Protein AF-M6ZX85-F1 (afdb_monomer_lite)

pLDDT: mean 76.35, std 16.54, range [31.55, 98.56]

InterPro domains:
  IPR000673 Signal transduction response regulator, chemotaxis, protein-glutamate methylesterase [PF01339] (80-216)
  IPR000673 Signal transduction response regulator, chemotaxis, protein-glutamate methylesterase [PS50122] (73-225)
  IPR000780 MCP methyltransferase, CheR-type [PR00996] (1-15)
  IPR000780 MCP methyltransferase, CheR-type [PR00996] (20-43)
  IPR000780 MCP methyltransferase, CheR-type [PS50123] (1-43)
  IPR022642 MCP methyltransferase, CheR-type, SAM-binding domain, C-terminal [PF01739] (1-57)
  IPR029063 S-adenosyl-L-methionine-dependent methyltransferase superfamily [G3DSA:3.40.50.150] (1-65)
  IPR029063 S-adenosyl-L-met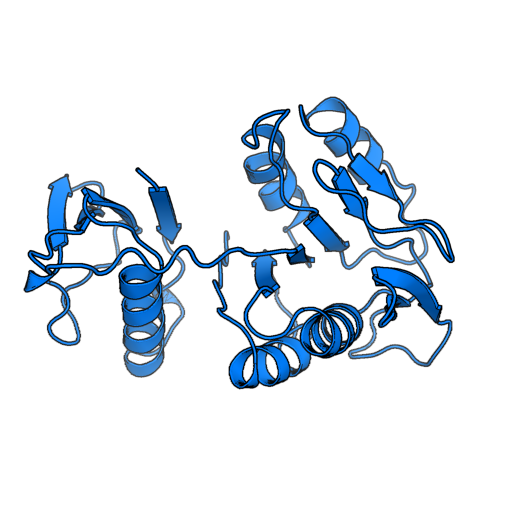hionine-dependent methyltransferase superfamily [SSF53335] (2-46)
  IPR035909 Methylesterase CheB, C-terminal [G3DSA:3.40.50.180] (71-222)
  IPR035909 Methylesterase CheB, C-terminal [SSF52738] (76-216)

Secondary structure (DSSP, 8-state):
--EEEE-S-GGGS-HHHHHHHHHHHHHHSPTT-EEEE-TT--S-STT-GGGEEEEETTTTEEEE--------------EEEEEE-TTHHHHHHHHGGGS-TT--S-EEEEE---TT--SHHHHHHHHH-SSEEEE--TT-B--TTEEEEPPTTSEEEE-TTSBEEEE-PPPBTTBSS-HHHHHHHHHHHHGGGEEEEEE--SSSTTHHHHHHHHHHS--------

Foldseek 3Di:
DAEAEEEPPLVVDDPVVSVVQLVLVLVVADQFYKYFYYQPDAPPPDPCVVQWDDPDNRRRMTTGHDPDDDPPPPLQAAAEEEEEEPPQLVVLLVPQQPDAQQQFHEYEYEYQDDLPDPCVSVVVSCVRHSFAEDEADAFAAGGTSYYYYDDFQWAWAADLNRGIHTDNDDADQVTVNFLLRHLQRCCVRRFASYEYEYEDDPGCTNVNSVVNCVVTYSYNYHHDD

Sequence (225 aa):
MNLVFCRNVLIYFKRELQNQVHHLFLESLVKGGILCLGSKEGISYGGLAEKYESLDSKQKIYKKNIRIIYYKIRMNYEAIVIGVSAGGINAMKTILPTLPTQFGIPIVIVQHIGARSDGEWFRILEKLCNIKIKEAEEKEEIKSGMVYVAPPNYHLLIEKDKTFSFSIGERVNFSRPSIDVLFETASEVYEDKLIGVILTGANSDGAQGLKKLKKTAVWRLFKIL

Organism: NCBI:txid1193029

Radius of gyration: 17.88 Å; chains: 1; bounding box: 47×39×48 Å

Structure (mmCIF, N/CA/C/O backbone):
data_AF-M6ZX85-F1
#
_entry.id   AF-M6ZX85-F1
#
loop_
_atom_site.group_PDB
_atom_site.id
_atom_site.type_symbol
_atom_site.label_atom_id
_atom_site.label_alt_id
_atom_site.label_comp_id
_atom_site.label_asym_id
_atom_site.label_entity_id
_atom_site.label_seq_id
_atom_site.pdbx_PDB_ins_code
_atom_site.Cartn_x
_atom_site.Cartn_y
_atom_site.Cartn_z
_atom_site.occupancy
_atom_site.B_iso_or_equiv
_atom_site.auth_seq_id
_atom_site.auth_comp_id
_atom_site.auth_asym_id
_atom_site.auth_atom_id
_atom_site.pdbx_PDB_model_num
ATOM 1 N N . MET A 1 1 ? -12.329 -1.894 17.322 1.00 54.41 1 MET A N 1
ATOM 2 C CA . MET A 1 1 ? -11.340 -0.848 17.665 1.00 54.41 1 MET A CA 1
ATOM 3 C C . MET A 1 1 ? -10.355 -0.756 16.507 1.00 54.41 1 MET A C 1
ATOM 5 O O . MET A 1 1 ? -9.983 -1.812 16.017 1.00 54.41 1 MET A O 1
ATOM 9 N N . ASN A 1 2 ? -9.967 0.432 16.040 1.00 62.56 2 ASN A N 1
ATOM 10 C CA . ASN A 1 2 ? -8.859 0.595 15.088 1.00 62.56 2 ASN A CA 1
ATOM 11 C C . ASN A 1 2 ? -7.929 1.732 15.537 1.00 62.56 2 ASN A C 1
ATOM 13 O O . ASN A 1 2 ? -8.299 2.530 16.401 1.00 62.56 2 ASN A O 1
ATOM 17 N N . LEU A 1 3 ? -6.715 1.746 14.994 1.00 60.41 3 LEU A N 1
ATOM 18 C CA . LEU A 1 3 ? -5.584 2.503 15.521 1.00 60.41 3 LEU A CA 1
ATOM 19 C C . LEU A 1 3 ? -4.879 3.244 14.383 1.00 60.41 3 LEU A C 1
ATOM 21 O O . LEU A 1 3 ? -4.689 2.684 13.304 1.00 60.41 3 LEU A O 1
ATOM 25 N N . VAL A 1 4 ? -4.511 4.499 14.625 1.00 70.75 4 VAL A N 1
ATOM 26 C CA . VAL A 1 4 ? -3.715 5.326 13.711 1.00 70.75 4 VAL A CA 1
ATOM 27 C C . VAL A 1 4 ? -2.499 5.840 14.473 1.00 70.75 4 VAL A C 1
ATOM 29 O O . VAL A 1 4 ? -2.645 6.523 15.485 1.00 70.75 4 VAL A O 1
ATOM 32 N N . PHE A 1 5 ? -1.304 5.533 13.970 1.00 68.06 5 PHE A N 1
ATOM 33 C CA . PHE A 1 5 ? -0.048 6.106 14.449 1.00 68.06 5 PHE A CA 1
ATOM 34 C C . PHE A 1 5 ? 0.492 7.091 13.419 1.00 68.06 5 PHE A C 1
ATOM 36 O O . PHE A 1 5 ? 0.755 6.724 12.277 1.00 68.06 5 PHE A O 1
ATOM 43 N N . CYS A 1 6 ? 0.677 8.337 13.838 1.00 71.69 6 CYS A N 1
ATOM 44 C CA . CYS A 1 6 ? 1.333 9.370 13.047 1.00 71.69 6 CYS A CA 1
ATOM 45 C C . CYS A 1 6 ? 2.210 10.191 13.989 1.00 71.69 6 CYS A C 1
ATOM 47 O O . CYS A 1 6 ? 1.762 11.200 14.525 1.00 71.69 6 CYS A O 1
ATOM 49 N N . ARG A 1 7 ? 3.425 9.707 14.271 1.00 76.00 7 ARG A N 1
ATOM 50 C CA . ARG A 1 7 ? 4.320 10.338 15.248 1.00 76.00 7 ARG A CA 1
ATOM 51 C C . ARG A 1 7 ? 5.462 11.072 14.573 1.00 76.00 7 ARG A C 1
ATOM 53 O O . ARG A 1 7 ? 6.193 10.468 13.804 1.00 76.00 7 ARG A O 1
ATOM 60 N N . ASN A 1 8 ? 5.646 12.339 14.937 1.00 73.94 8 ASN A N 1
ATOM 61 C CA . ASN A 1 8 ? 6.753 13.200 14.506 1.00 73.94 8 ASN A CA 1
ATOM 62 C C . ASN A 1 8 ? 6.812 13.423 12.985 1.00 73.94 8 ASN A C 1
ATOM 64 O O . ASN A 1 8 ? 7.875 13.667 12.433 1.00 73.94 8 ASN A O 1
ATOM 68 N N . VAL A 1 9 ? 5.664 13.377 12.317 1.00 66.50 9 VAL A N 1
ATOM 69 C CA . VAL A 1 9 ? 5.488 13.492 10.865 1.00 66.50 9 VAL A CA 1
ATOM 70 C C . VAL A 1 9 ? 4.825 14.812 10.476 1.00 66.50 9 VAL A C 1
ATOM 72 O O . VAL A 1 9 ? 5.240 15.468 9.523 1.00 66.50 9 VAL A O 1
ATOM 75 N N . LEU A 1 10 ? 3.807 15.235 11.222 1.00 71.19 10 LEU A N 1
ATOM 76 C CA . LEU A 1 10 ? 3.056 16.468 11.001 1.00 71.19 10 LEU A CA 1
ATOM 77 C C . LEU A 1 10 ? 3.926 17.709 11.192 1.00 71.19 10 LEU A C 1
ATOM 79 O O . LEU A 1 10 ? 3.677 18.724 10.547 1.00 71.19 10 LEU A O 1
ATOM 83 N N . ILE A 1 11 ? 4.981 17.622 12.007 1.00 76.06 11 ILE A N 1
ATOM 84 C CA . ILE A 1 11 ? 5.955 18.710 12.202 1.00 76.06 11 ILE A CA 1
ATOM 85 C C . ILE A 1 11 ? 6.637 19.168 10.902 1.00 76.06 11 ILE A C 1
ATOM 87 O O . ILE A 1 11 ? 7.144 20.284 10.847 1.00 76.06 11 ILE A O 1
ATOM 91 N N . TYR A 1 12 ? 6.637 18.336 9.856 1.00 64.88 12 TYR A N 1
ATOM 92 C CA . TYR A 1 12 ? 7.204 18.666 8.546 1.00 64.88 12 TYR A CA 1
ATOM 93 C C . TYR A 1 12 ? 6.209 19.359 7.604 1.00 64.88 12 TYR A C 1
ATOM 95 O O . TYR A 1 12 ? 6.568 19.723 6.485 1.00 64.88 12 TYR A O 1
ATOM 103 N N . PHE A 1 13 ? 4.952 19.522 8.018 1.00 63.91 13 PHE A N 1
ATOM 104 C CA . PHE A 1 13 ? 3.890 20.090 7.195 1.00 63.91 13 PHE A CA 1
ATOM 105 C C . PHE A 1 13 ? 3.530 21.511 7.623 1.00 63.91 13 PHE A C 1
ATOM 107 O O . PHE A 1 13 ? 3.541 21.851 8.805 1.00 63.91 13 PHE A O 1
ATOM 114 N N . LYS A 1 14 ? 3.142 22.333 6.641 1.00 76.31 14 LYS A N 1
ATOM 115 C CA . LYS A 1 14 ? 2.464 23.610 6.899 1.00 76.31 14 LYS A CA 1
ATOM 116 C C . LYS A 1 14 ? 1.079 23.351 7.510 1.00 76.31 14 LYS A C 1
ATOM 118 O O . LYS A 1 14 ? 0.504 22.277 7.314 1.00 76.31 14 LYS A O 1
ATOM 123 N N . ARG A 1 15 ? 0.537 24.333 8.238 1.00 74.69 15 ARG A N 1
ATOM 124 C CA . ARG A 1 15 ? -0.705 24.190 9.026 1.00 74.69 15 ARG A CA 1
ATOM 125 C C . ARG A 1 15 ? -1.897 23.714 8.194 1.00 74.69 15 ARG A C 1
ATOM 127 O O . ARG A 1 15 ? -2.692 22.908 8.666 1.00 74.69 15 ARG A O 1
ATOM 134 N N . GLU A 1 16 ? -2.003 24.163 6.950 1.00 69.62 16 GLU A N 1
ATOM 135 C CA . GLU A 1 16 ? -3.086 23.798 6.035 1.00 69.62 16 GLU A CA 1
ATOM 136 C C . GLU A 1 16 ? -3.088 22.290 5.756 1.00 69.62 16 GLU A C 1
ATOM 138 O O . GLU A 1 16 ? -4.133 21.640 5.796 1.00 69.62 16 GLU A O 1
ATOM 143 N N . LEU A 1 17 ? -1.902 21.717 5.537 1.00 57.53 17 LEU A N 1
ATOM 144 C CA . LEU A 1 17 ? -1.735 20.294 5.262 1.00 57.53 17 LEU A CA 1
ATOM 145 C C . LEU A 1 17 ? -1.871 19.450 6.536 1.00 57.53 17 LEU A C 1
ATOM 147 O O . LEU A 1 17 ? -2.473 18.381 6.485 1.00 57.53 17 LEU A O 1
ATOM 151 N N . GLN A 1 18 ? -1.395 19.943 7.687 1.00 72.12 18 GLN A N 1
ATOM 152 C CA . GLN A 1 18 ? -1.653 19.298 8.983 1.00 72.12 18 GLN A CA 1
ATOM 153 C C . GLN A 1 18 ? -3.160 19.131 9.218 1.00 72.12 18 GLN A C 1
ATOM 155 O O . GLN A 1 18 ? -3.608 18.034 9.547 1.00 72.12 18 GLN A O 1
ATOM 160 N N . ASN A 1 19 ? -3.955 20.178 8.972 1.00 71.88 19 ASN A N 1
ATOM 161 C CA . ASN A 1 19 ? -5.411 20.128 9.123 1.00 71.88 19 ASN A CA 1
ATOM 162 C C . ASN A 1 19 ? -6.050 19.084 8.202 1.00 71.88 19 ASN A C 1
ATOM 164 O O . ASN A 1 19 ? -6.847 18.270 8.666 1.00 71.88 19 ASN A O 1
ATOM 168 N N . GLN A 1 20 ? -5.671 19.058 6.921 1.00 62.00 20 GLN A N 1
ATOM 169 C CA . GLN A 1 20 ? -6.165 18.044 5.983 1.00 62.00 20 GLN A CA 1
ATOM 170 C C . GLN A 1 20 ? -5.848 16.626 6.471 1.00 62.00 20 GLN A C 1
ATOM 172 O O . GLN A 1 20 ? -6.726 15.768 6.478 1.00 62.00 20 GLN A O 1
ATOM 177 N N . VAL A 1 21 ? -4.625 16.390 6.950 1.00 62.88 21 VAL A N 1
ATOM 178 C CA . VAL A 1 21 ? -4.208 15.084 7.475 1.00 62.88 21 VAL A CA 1
ATOM 179 C C . VAL A 1 21 ? -4.981 14.705 8.746 1.00 62.88 21 VAL A C 1
ATOM 181 O O . VAL A 1 21 ? -5.419 13.563 8.886 1.00 62.88 21 VAL A O 1
ATOM 184 N N . HIS A 1 22 ? -5.240 15.652 9.647 1.00 76.25 22 HIS A N 1
ATOM 185 C CA . HIS A 1 22 ? -6.065 15.398 10.830 1.00 76.25 22 HIS A CA 1
ATOM 186 C C . HIS A 1 22 ? -7.527 15.070 10.493 1.00 76.25 22 HIS A C 1
ATOM 188 O O . HIS A 1 22 ? -8.122 14.217 11.160 1.00 76.25 22 HIS A O 1
ATOM 194 N N . HIS A 1 23 ? -8.104 15.702 9.464 1.00 72.88 23 HIS A N 1
ATOM 195 C CA . HIS A 1 23 ? -9.439 15.353 8.970 1.00 72.88 23 HIS A CA 1
ATOM 196 C C . HIS A 1 23 ? -9.489 13.910 8.461 1.00 72.88 23 HIS A C 1
ATOM 198 O O . HIS A 1 23 ? -10.402 13.172 8.826 1.00 72.88 23 HIS A O 1
ATOM 204 N N . LEU A 1 24 ? -8.458 13.466 7.740 1.00 67.81 24 LEU A N 1
ATOM 205 C CA . LEU A 1 24 ? -8.356 12.069 7.316 1.00 67.81 24 LEU A CA 1
ATOM 206 C C . LEU A 1 24 ? -8.261 11.122 8.500 1.00 67.81 24 LEU A C 1
ATOM 208 O O . LEU A 1 24 ? -8.969 10.124 8.528 1.00 67.81 24 LEU A O 1
ATOM 212 N N . PHE A 1 25 ? -7.427 11.419 9.503 1.00 79.00 25 PHE A N 1
ATOM 213 C CA . PHE A 1 25 ? -7.346 10.576 10.699 1.00 79.00 25 PHE A CA 1
ATOM 214 C C . PHE A 1 25 ? -8.711 10.422 11.354 1.00 79.00 25 PHE A C 1
ATOM 216 O O . PHE A 1 25 ? -9.107 9.303 11.689 1.00 79.00 25 PHE A O 1
ATOM 223 N N . LEU A 1 26 ? -9.462 11.520 11.446 1.00 75.50 26 LEU A N 1
ATOM 224 C CA . LEU A 1 26 ? -10.811 11.492 11.978 1.00 75.50 26 LEU A CA 1
ATOM 225 C C . LEU A 1 26 ? -11.731 10.590 11.153 1.00 75.50 26 LEU A C 1
ATOM 227 O O . LEU A 1 26 ? -12.402 9.746 11.740 1.00 75.50 26 LEU A O 1
ATOM 231 N N . GLU A 1 27 ? -11.785 10.743 9.833 1.00 71.81 27 GLU A N 1
ATOM 232 C CA . GLU A 1 27 ? -12.619 9.907 8.953 1.00 71.81 27 GLU A CA 1
ATOM 233 C C . GLU A 1 27 ? -12.202 8.433 9.008 1.00 71.81 27 GLU A C 1
ATOM 235 O O . GLU A 1 27 ? -13.034 7.527 9.011 1.00 71.81 27 GLU A O 1
ATOM 240 N N . SER A 1 28 ? -10.903 8.194 9.157 1.00 64.06 28 SER A N 1
ATOM 241 C CA . SER A 1 28 ? -10.288 6.87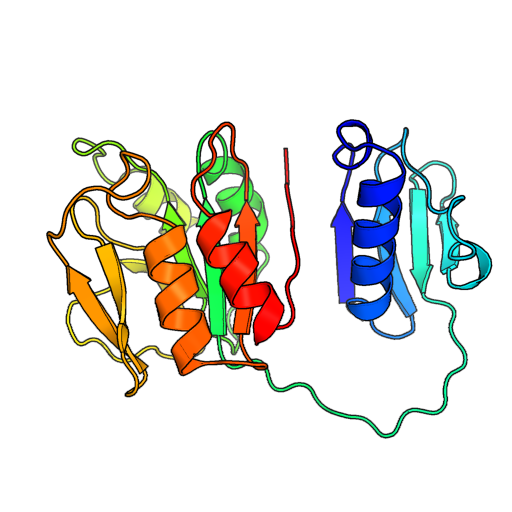4 9.148 1.00 64.06 28 SER A CA 1
ATOM 242 C C . SER A 1 28 ? -10.524 6.064 10.439 1.00 64.06 28 SER A C 1
ATOM 244 O O . SER A 1 28 ? -10.469 4.825 10.428 1.00 64.06 28 SER A O 1
ATOM 246 N N . LEU A 1 29 ? -10.768 6.736 11.569 1.00 68.69 29 LEU A N 1
ATOM 247 C CA . LEU A 1 29 ? -10.966 6.109 12.877 1.00 68.69 29 LEU A CA 1
ATOM 248 C C . LEU A 1 29 ? -12.438 5.761 13.115 1.00 68.69 29 LEU A C 1
ATOM 250 O O . LEU A 1 29 ? -13.334 6.591 12.951 1.00 68.69 29 LEU A O 1
ATOM 254 N N . VAL A 1 30 ? -12.702 4.537 13.573 1.00 68.06 30 VAL A N 1
ATOM 255 C CA . VAL A 1 30 ? -14.025 4.145 14.079 1.00 68.06 30 VAL A CA 1
ATOM 256 C C . VAL A 1 30 ? -14.288 4.823 15.427 1.00 68.06 30 VAL A C 1
ATOM 258 O O . VAL A 1 30 ? -13.367 5.323 16.075 1.00 68.06 30 VAL A O 1
ATOM 261 N N . LYS A 1 31 ? -15.545 4.851 15.887 1.00 74.81 31 LYS A N 1
ATOM 262 C CA . LYS A 1 31 ? -15.872 5.360 17.230 1.00 74.81 31 LYS A CA 1
ATOM 263 C C . LYS A 1 31 ? -15.071 4.599 18.292 1.00 74.81 31 LYS A C 1
ATOM 265 O O . LYS A 1 31 ? -15.041 3.370 18.281 1.00 74.81 31 LYS A O 1
ATOM 270 N N . GLY A 1 32 ? -14.427 5.332 19.198 1.00 74.94 32 GLY A N 1
ATOM 271 C CA . GLY A 1 32 ? -13.531 4.759 20.198 1.00 74.94 32 GLY A CA 1
ATOM 272 C C . GLY A 1 32 ? -12.170 4.309 19.659 1.00 74.94 32 GLY A C 1
ATOM 273 O O . GLY A 1 32 ? -11.362 3.837 20.447 1.00 74.94 32 GLY A O 1
ATOM 274 N N . GLY A 1 33 ? -11.899 4.457 18.357 1.00 77.38 33 GLY A N 1
ATOM 275 C CA . GLY A 1 33 ? -10.576 4.239 17.778 1.00 77.38 33 GLY A CA 1
ATOM 276 C C . GLY A 1 33 ? -9.543 5.214 18.341 1.00 77.38 33 GLY A C 1
ATOM 277 O O . GLY A 1 33 ? -9.889 6.310 18.787 1.00 77.38 33 GLY A O 1
ATOM 278 N N . ILE A 1 34 ? -8.282 4.794 18.326 1.00 76.25 34 ILE A N 1
ATOM 279 C CA . ILE A 1 34 ? -7.174 5.475 18.998 1.00 76.25 34 ILE A CA 1
ATOM 280 C C . ILE A 1 34 ? -6.293 6.170 17.949 1.00 76.25 34 ILE A C 1
ATOM 282 O O . ILE A 1 34 ? -5.914 5.566 16.946 1.00 76.25 34 ILE A O 1
ATOM 286 N N . LEU A 1 35 ? -5.945 7.427 18.194 1.00 83.38 35 LEU A N 1
ATOM 287 C CA . LEU A 1 35 ? -4.954 8.201 17.455 1.00 83.38 35 LEU A CA 1
ATOM 288 C C . LEU A 1 35 ? -3.750 8.451 18.360 1.00 83.38 35 LEU A C 1
ATOM 290 O O . LEU A 1 35 ? -3.898 9.009 19.445 1.00 83.38 35 LEU A O 1
ATOM 294 N N . CYS A 1 36 ? -2.563 8.105 17.883 1.00 78.75 36 CYS A N 1
ATOM 295 C CA . CYS A 1 36 ? -1.305 8.374 18.564 1.00 78.75 36 CYS A CA 1
ATOM 296 C C . CYS A 1 36 ? -0.477 9.348 17.727 1.00 78.75 36 CYS A C 1
ATOM 298 O O . CYS A 1 36 ? -0.105 9.026 16.593 1.00 78.75 36 CYS A O 1
ATOM 300 N N . LEU A 1 37 ? -0.173 10.514 18.295 1.00 84.19 37 LEU A N 1
ATOM 301 C CA . LEU A 1 37 ? 0.676 11.532 17.675 1.00 84.19 37 LEU A CA 1
ATOM 302 C C . LEU A 1 37 ? 2.046 11.624 18.358 1.00 84.19 37 LEU A C 1
ATOM 304 O O . LEU A 1 37 ? 2.285 11.024 19.404 1.00 84.19 37 LEU A O 1
ATOM 308 N N . GLY A 1 38 ? 2.975 12.349 17.746 1.00 74.31 38 GLY A N 1
ATOM 309 C CA . GLY A 1 38 ? 4.293 12.657 18.290 1.00 74.31 38 GLY A CA 1
ATOM 310 C C . GLY A 1 38 ? 4.238 13.761 19.342 1.00 74.31 38 GLY A C 1
ATOM 311 O O . GLY A 1 38 ? 3.330 14.587 19.367 1.00 74.31 38 GLY A O 1
ATOM 312 N N . SER A 1 39 ? 5.253 13.821 20.203 1.00 77.75 39 SER A N 1
ATOM 313 C CA . SER A 1 39 ? 5.306 14.741 21.355 1.00 77.75 39 SER A CA 1
ATOM 314 C C . SER A 1 39 ? 5.184 16.229 20.995 1.00 77.75 39 SER A C 1
ATOM 316 O O . SER A 1 39 ? 4.670 17.014 21.790 1.00 77.75 39 SER A O 1
ATOM 318 N N . LYS A 1 40 ? 5.625 16.610 19.790 1.00 79.31 40 LYS A N 1
ATOM 319 C CA . LYS A 1 40 ? 5.557 17.980 19.246 1.00 79.31 40 LYS A CA 1
ATOM 320 C C . LYS A 1 40 ? 4.306 18.245 18.399 1.00 79.31 40 LYS A C 1
ATOM 322 O O . LYS A 1 40 ? 4.213 19.280 17.749 1.00 79.31 40 LYS A O 1
ATOM 327 N N . GLU A 1 41 ? 3.364 17.312 18.381 1.00 81.12 41 GLU A N 1
ATOM 328 C CA . GLU A 1 41 ? 2.169 17.345 17.544 1.00 81.12 41 GLU A CA 1
ATOM 329 C C . GLU A 1 41 ? 0.917 17.400 18.419 1.00 81.12 41 GLU A C 1
ATOM 331 O O . GLU A 1 41 ? 0.938 17.087 19.615 1.00 81.12 41 GLU A O 1
ATOM 336 N N . GLY A 1 42 ? -0.194 17.837 17.837 1.00 79.88 42 GLY A N 1
ATOM 337 C CA . GLY A 1 42 ? -1.443 17.957 18.569 1.00 79.88 42 GLY A CA 1
ATOM 338 C C . GLY A 1 42 ? -2.632 18.180 17.654 1.00 79.88 42 GLY A C 1
ATOM 339 O O . GLY A 1 42 ? -2.494 18.643 16.530 1.00 79.88 42 GLY A O 1
ATOM 340 N N . ILE A 1 43 ? -3.809 17.865 18.180 1.00 77.44 43 ILE A N 1
ATOM 341 C CA . ILE A 1 43 ? -5.112 18.001 17.513 1.00 77.44 43 ILE A CA 1
ATOM 342 C C . ILE A 1 43 ? -5.761 19.379 17.734 1.00 77.44 43 ILE A C 1
ATOM 344 O O . ILE A 1 43 ? -6.961 19.547 17.539 1.00 77.44 43 ILE A O 1
ATOM 348 N N . SER A 1 44 ? -4.978 20.368 18.170 1.00 65.94 44 SER A N 1
ATOM 349 C CA . SER A 1 44 ? -5.462 21.680 18.618 1.00 65.94 44 SER A CA 1
ATOM 350 C C . SER A 1 44 ? -5.990 22.578 17.493 1.00 65.94 44 SER A C 1
ATOM 352 O O . SER A 1 44 ? -6.452 23.683 17.761 1.00 65.94 44 SER A O 1
ATOM 354 N N . TYR A 1 45 ? -5.907 22.141 16.237 1.00 61.16 45 TYR A N 1
ATOM 355 C CA . TYR A 1 45 ? -6.206 22.960 15.066 1.00 61.16 45 TYR A CA 1
ATOM 356 C C . TYR A 1 45 ? -7.495 22.490 14.367 1.00 61.16 45 TYR A C 1
ATOM 358 O O . TYR A 1 45 ? -7.812 21.301 14.343 1.00 61.16 45 TYR A O 1
ATOM 366 N N . GLY A 1 46 ? -8.268 23.437 13.820 1.00 55.56 46 GLY A N 1
ATOM 367 C CA . GLY A 1 46 ? -9.423 23.144 12.957 1.00 55.56 46 GLY A CA 1
ATOM 368 C C . GLY A 1 46 ? -10.683 22.597 13.647 1.00 55.56 46 GLY A C 1
ATOM 369 O O . GLY A 1 46 ? -11.476 21.922 12.997 1.00 55.56 46 GLY A O 1
ATOM 370 N N . GLY A 1 47 ? -10.878 22.831 14.953 1.00 65.31 47 GLY A N 1
ATOM 371 C CA . GLY A 1 47 ? -12.081 22.370 15.675 1.00 65.31 47 GLY A CA 1
ATOM 372 C C . GLY A 1 47 ? -12.168 20.845 15.842 1.00 65.31 47 GLY A C 1
ATOM 373 O O . GLY A 1 47 ? -13.228 20.291 16.127 1.00 65.31 47 GLY A O 1
ATOM 374 N N . LEU A 1 48 ? -11.055 20.137 15.631 1.00 71.44 48 LEU A N 1
ATOM 375 C CA . LEU A 1 48 ? -10.985 18.681 15.747 1.00 71.44 48 LEU A CA 1
ATOM 376 C C . LEU A 1 48 ? -10.769 18.211 17.186 1.00 71.44 48 LEU A C 1
ATOM 378 O O . LEU A 1 48 ? -11.103 17.068 17.486 1.00 71.44 48 LEU A O 1
ATOM 382 N N . ALA A 1 49 ? -10.264 19.076 18.070 1.00 75.19 49 ALA A N 1
ATOM 383 C CA . ALA A 1 49 ? -10.000 18.751 19.470 1.00 75.19 49 ALA A CA 1
ATOM 384 C C . ALA A 1 49 ? -11.241 18.194 20.185 1.00 75.19 49 ALA A C 1
ATOM 386 O O . ALA A 1 49 ? -11.147 17.196 20.886 1.00 75.19 49 ALA A O 1
ATOM 387 N N . GLU A 1 50 ? -12.416 18.766 19.919 1.00 80.31 50 GLU A N 1
ATOM 388 C CA . GLU A 1 50 ? -13.699 18.348 20.506 1.00 80.31 50 GLU A CA 1
ATOM 389 C C . GLU A 1 50 ? -14.151 16.952 20.054 1.00 80.31 50 GLU A C 1
ATOM 391 O O . GLU A 1 50 ? -14.978 16.309 20.695 1.00 80.31 50 GLU A O 1
ATOM 396 N N . LYS A 1 51 ? -13.601 16.455 18.941 1.00 83.81 51 LYS A N 1
ATOM 397 C CA . LYS A 1 51 ? -13.947 15.151 18.359 1.00 83.81 51 LYS A CA 1
ATOM 398 C C . LYS A 1 51 ? -13.110 14.011 18.937 1.00 83.81 51 LYS A C 1
ATOM 400 O O . LYS A 1 51 ? -13.338 12.845 18.592 1.00 83.81 51 LYS A O 1
ATOM 405 N N . TYR A 1 52 ? -12.154 14.333 19.803 1.00 85.06 52 TYR A N 1
ATOM 406 C CA . TYR A 1 52 ? -11.269 13.390 20.461 1.00 85.06 52 TYR A CA 1
ATOM 407 C C . TYR A 1 52 ? -11.270 13.599 21.978 1.00 85.06 52 TYR A C 1
ATOM 409 O O . TYR A 1 52 ? -11.264 14.709 22.489 1.00 85.06 52 TYR A O 1
ATOM 417 N N . GLU A 1 53 ? -11.209 12.497 22.704 1.00 87.25 53 GLU A N 1
ATOM 418 C CA . GLU A 1 53 ? -10.923 12.435 24.130 1.00 87.25 53 GLU A CA 1
ATOM 419 C C . GLU A 1 53 ? -9.424 12.159 24.308 1.00 87.25 53 GLU A C 1
ATOM 421 O O . GLU A 1 53 ? -8.890 11.243 23.685 1.00 87.25 53 GLU A O 1
ATOM 426 N N . SER A 1 54 ? -8.712 12.938 25.124 1.00 86.75 54 SER A N 1
ATOM 427 C CA . SER A 1 54 ? -7.309 12.634 25.435 1.00 86.75 54 SER A CA 1
ATOM 428 C C . SER A 1 54 ? -7.253 11.507 26.462 1.00 86.75 54 SER A C 1
ATOM 430 O O . SER A 1 54 ? -7.749 11.666 27.571 1.00 86.75 54 SER A O 1
ATOM 432 N N . LEU A 1 55 ? -6.644 10.380 26.088 1.00 81.69 55 LEU A N 1
ATOM 433 C CA . LEU A 1 55 ? -6.403 9.266 27.011 1.00 81.69 55 LEU A CA 1
ATOM 434 C C . LEU A 1 55 ? -5.083 9.432 27.763 1.00 81.69 55 LEU A C 1
ATOM 436 O O . LEU A 1 55 ? -5.000 9.111 28.941 1.00 81.69 55 LEU A O 1
ATOM 440 N N . ASP A 1 56 ? -4.057 9.941 27.077 1.00 79.25 56 ASP A N 1
ATOM 441 C CA . ASP A 1 56 ? -2.775 10.304 27.677 1.00 79.25 56 ASP A CA 1
ATOM 442 C C . ASP A 1 56 ? -2.228 11.538 26.954 1.00 79.25 56 ASP A C 1
ATOM 444 O O . ASP A 1 56 ? -1.799 11.483 25.797 1.00 79.25 56 ASP A O 1
ATOM 448 N N . SER A 1 57 ? -2.269 12.680 27.631 1.00 79.00 57 SER A N 1
ATOM 449 C CA . SER A 1 57 ? -1.845 13.963 27.073 1.00 79.00 57 SER A CA 1
ATOM 450 C C . SER A 1 57 ? -0.324 14.080 26.925 1.00 79.00 57 SER A C 1
ATOM 452 O O . SER A 1 57 ? 0.144 14.784 26.024 1.00 79.00 57 SER A O 1
ATOM 454 N N . LYS A 1 58 ? 0.452 13.364 27.753 1.00 75.75 58 LYS A N 1
ATOM 455 C CA . LYS A 1 58 ? 1.923 13.335 27.709 1.00 75.75 58 LYS A CA 1
ATOM 456 C C . LYS A 1 58 ? 2.411 12.496 26.532 1.00 75.75 58 LYS A C 1
ATOM 458 O O . LYS A 1 58 ? 3.325 12.912 25.825 1.00 75.75 58 LYS A O 1
ATOM 463 N N . GLN A 1 59 ? 1.770 11.355 26.295 1.00 73.81 59 GLN A N 1
ATOM 464 C CA . GLN A 1 59 ? 2.066 10.453 25.176 1.00 73.81 59 GLN A CA 1
ATOM 465 C C . GLN A 1 59 ? 1.294 10.792 23.894 1.00 73.81 59 GLN A C 1
ATOM 467 O O . GLN A 1 59 ? 1.464 10.108 22.886 1.00 73.81 59 GLN A O 1
ATOM 472 N N . LYS A 1 60 ? 0.469 11.850 23.917 1.00 84.88 60 LYS A N 1
ATOM 473 C CA . LYS A 1 60 ? -0.333 12.329 22.777 1.00 84.88 60 LYS A CA 1
ATOM 474 C C . LYS A 1 60 ? -1.232 11.230 22.200 1.00 84.88 60 LYS A C 1
ATOM 476 O O . LYS A 1 60 ? -1.304 11.030 20.985 1.00 84.88 60 LYS A O 1
ATOM 481 N N . ILE A 1 61 ? -1.918 10.528 23.100 1.00 80.62 61 ILE A N 1
ATOM 482 C CA . ILE A 1 61 ? -2.878 9.470 22.794 1.00 80.62 61 ILE A CA 1
ATOM 483 C C . ILE A 1 61 ? -4.289 10.029 22.930 1.00 80.62 61 ILE A C 1
ATOM 485 O O . ILE A 1 61 ? -4.680 10.573 23.970 1.00 80.62 61 ILE A O 1
ATOM 489 N N . TYR A 1 62 ? -5.063 9.852 21.869 1.00 87.38 62 TYR A N 1
ATOM 490 C CA . TYR A 1 62 ? -6.410 10.370 21.724 1.00 87.38 62 TYR A CA 1
ATOM 491 C C . TYR A 1 62 ? -7.365 9.255 21.314 1.00 87.38 62 TYR A C 1
ATOM 493 O O . TYR A 1 62 ? -6.997 8.343 20.582 1.00 87.38 62 TYR A O 1
ATOM 501 N N . LYS A 1 63 ? -8.618 9.344 21.737 1.00 86.56 63 LYS A N 1
ATOM 502 C CA . LYS A 1 63 ? -9.692 8.414 21.405 1.00 86.56 63 LYS A CA 1
ATOM 503 C C . LYS A 1 63 ? -10.809 9.169 20.713 1.00 86.56 63 LYS A C 1
ATOM 505 O O . LYS A 1 63 ? -11.272 10.181 21.219 1.00 86.56 63 LYS A O 1
ATOM 510 N N . LYS A 1 64 ? -11.276 8.698 19.559 1.00 85.81 64 LYS A N 1
ATOM 511 C CA . LYS A 1 64 ? -12.358 9.375 18.829 1.00 85.81 64 LYS A CA 1
ATOM 512 C C . LYS A 1 64 ? -13.662 9.332 19.635 1.00 85.81 64 LYS A C 1
ATOM 514 O O . LYS A 1 64 ? -14.218 8.249 19.851 1.00 85.81 64 LYS A O 1
ATOM 519 N N . ASN A 1 65 ? -14.174 10.504 20.008 1.00 76.81 65 ASN A N 1
ATOM 520 C CA . ASN A 1 65 ? -15.341 10.695 20.870 1.00 76.81 65 ASN A CA 1
ATOM 521 C C . ASN A 1 65 ? -16.480 11.409 20.126 1.00 76.81 65 ASN A C 1
ATOM 523 O O . ASN A 1 65 ? -16.885 12.515 20.463 1.00 76.81 65 ASN A O 1
ATOM 527 N N . ILE A 1 66 ? -16.994 10.782 19.068 1.00 63.97 66 ILE A N 1
ATOM 528 C CA . ILE A 1 66 ? -18.165 11.292 18.349 1.00 63.97 66 ILE A CA 1
ATOM 529 C C . ILE A 1 66 ? -19.406 10.460 18.714 1.00 63.97 66 ILE A C 1
ATOM 531 O O . ILE A 1 66 ? -19.426 9.234 18.549 1.00 63.97 66 ILE A O 1
ATOM 535 N N . ARG A 1 67 ? -20.473 11.136 19.163 1.00 48.59 67 ARG A N 1
ATOM 536 C CA . ARG A 1 67 ? -21.852 10.618 19.187 1.00 48.59 67 ARG A CA 1
ATOM 537 C C . ARG A 1 67 ? -22.481 10.886 17.810 1.00 48.59 67 ARG A C 1
ATOM 539 O O . ARG A 1 67 ? -23.000 11.964 17.570 1.00 48.59 67 ARG A O 1
ATOM 546 N N . ILE A 1 68 ? -22.411 9.917 16.898 1.00 44.22 68 ILE A N 1
ATOM 547 C CA . ILE A 1 68 ? -23.192 9.910 15.648 1.00 44.22 68 ILE A CA 1
ATOM 548 C C . ILE A 1 68 ? -23.948 8.582 15.575 1.00 44.22 68 ILE A C 1
ATOM 550 O O . ILE A 1 68 ? -23.369 7.520 15.817 1.00 44.22 68 ILE A O 1
ATOM 554 N N . ILE A 1 69 ? -25.243 8.665 15.267 1.00 41.06 69 ILE A N 1
ATOM 555 C CA . ILE A 1 69 ? -26.091 7.539 14.866 1.00 41.06 69 ILE A CA 1
ATOM 556 C C . ILE A 1 69 ? -25.625 7.138 13.459 1.00 41.06 69 ILE A C 1
ATOM 558 O O . ILE A 1 69 ? -25.754 7.931 12.534 1.00 41.06 69 ILE A O 1
ATOM 562 N N . TYR A 1 70 ? -25.034 5.953 13.290 1.00 47.69 70 TYR A N 1
ATOM 563 C CA . TYR A 1 70 ? -24.638 5.456 11.968 1.00 47.69 70 TYR A CA 1
ATOM 564 C C . TYR A 1 70 ? -25.642 4.416 11.473 1.00 47.69 70 TYR A C 1
ATOM 566 O O . TYR A 1 70 ? -25.815 3.377 12.110 1.00 47.69 70 TYR A O 1
ATOM 574 N N . TYR A 1 71 ? -26.180 4.627 10.269 1.00 38.09 71 TYR A N 1
ATOM 575 C CA . TYR A 1 71 ? -26.308 3.505 9.343 1.00 38.09 71 TYR A CA 1
ATOM 576 C C . TYR A 1 71 ? -24.891 2.979 9.099 1.00 38.09 71 TYR A C 1
ATOM 578 O O . TYR A 1 71 ? -23.995 3.714 8.683 1.00 38.09 71 TYR A O 1
ATOM 586 N N . LYS A 1 72 ? -24.660 1.716 9.449 1.00 38.06 72 LYS A N 1
ATOM 587 C CA . LYS A 1 72 ? -23.382 1.025 9.286 1.00 38.06 72 LYS A CA 1
ATOM 588 C C . LYS A 1 72 ? -23.118 0.818 7.793 1.00 38.06 72 LYS A C 1
ATOM 590 O O . LYS A 1 72 ? -23.391 -0.257 7.272 1.00 38.06 72 LYS A O 1
ATOM 595 N N . ILE A 1 73 ? -22.577 1.821 7.106 1.00 41.75 73 ILE A N 1
ATOM 596 C CA . ILE A 1 73 ? -21.977 1.602 5.789 1.00 41.75 73 ILE A CA 1
ATOM 597 C C . ILE A 1 73 ? -20.683 0.830 6.049 1.00 41.75 73 ILE A C 1
ATOM 599 O O . ILE A 1 73 ? -19.684 1.375 6.521 1.00 41.75 73 ILE A O 1
ATOM 603 N N . ARG A 1 74 ? -20.723 -0.488 5.845 1.00 44.59 74 ARG A N 1
ATOM 604 C CA . ARG A 1 74 ? -19.508 -1.297 5.764 1.00 44.59 74 ARG A CA 1
ATOM 605 C C . ARG A 1 74 ? -18.800 -0.902 4.471 1.00 44.59 74 ARG A C 1
ATOM 607 O O . ARG A 1 74 ? -19.177 -1.387 3.414 1.00 44.59 74 ARG A O 1
ATOM 614 N N . MET A 1 75 ? -17.791 -0.039 4.559 1.00 52.62 75 MET A N 1
ATOM 615 C CA . MET A 1 75 ? -16.844 0.131 3.455 1.00 52.62 75 MET A CA 1
ATOM 616 C C . MET A 1 75 ? -16.079 -1.188 3.314 1.00 52.62 75 MET A C 1
ATOM 618 O O . MET A 1 75 ? -15.323 -1.567 4.212 1.00 52.62 75 MET A O 1
ATOM 622 N N . ASN A 1 76 ? -16.365 -1.931 2.247 1.00 73.00 76 ASN A N 1
ATOM 623 C CA . ASN A 1 76 ? -15.729 -3.207 1.949 1.00 73.00 76 ASN A CA 1
ATOM 624 C C . ASN A 1 76 ? -14.525 -2.943 1.046 1.00 73.00 76 ASN A C 1
ATOM 626 O O . ASN A 1 76 ? -14.658 -2.957 -0.173 1.00 73.00 76 ASN A O 1
ATOM 630 N N . TYR A 1 77 ? -13.380 -2.630 1.650 1.00 81.25 77 TYR A N 1
ATOM 631 C CA . TYR A 1 77 ? -12.139 -2.472 0.898 1.00 81.25 77 TYR A CA 1
ATOM 632 C C . TYR A 1 77 ? -11.715 -3.811 0.300 1.00 81.25 77 TYR A C 1
ATOM 634 O O . TYR A 1 77 ? -11.763 -4.840 0.975 1.00 81.25 77 TYR A O 1
ATOM 642 N N . GLU A 1 78 ? -11.294 -3.782 -0.958 1.00 89.44 78 GLU A N 1
ATOM 643 C CA . GLU A 1 78 ? -10.971 -4.977 -1.737 1.00 89.44 78 GLU A CA 1
ATOM 644 C C . GLU A 1 78 ? -9.468 -5.126 -1.997 1.00 89.44 78 GLU A C 1
ATOM 646 O O . GLU A 1 78 ? -9.030 -6.233 -2.294 1.00 89.44 78 GLU A O 1
ATOM 651 N N . ALA A 1 79 ? -8.673 -4.061 -1.835 1.00 91.56 79 ALA A N 1
ATOM 652 C CA . ALA A 1 79 ? -7.216 -4.118 -1.936 1.00 91.56 79 ALA A CA 1
ATOM 653 C C . ALA A 1 79 ? -6.521 -2.981 -1.173 1.00 91.56 79 ALA A C 1
ATOM 655 O O . ALA A 1 79 ? -7.099 -1.918 -0.919 1.00 91.56 79 ALA A O 1
ATOM 656 N N . ILE A 1 80 ? -5.250 -3.203 -0.837 1.00 88.50 80 ILE A N 1
ATOM 657 C CA . ILE A 1 80 ? -4.331 -2.186 -0.323 1.00 88.50 80 ILE A CA 1
ATOM 658 C C . ILE A 1 80 ? -3.115 -2.123 -1.246 1.00 88.50 80 ILE A C 1
ATOM 660 O O . ILE A 1 80 ? -2.467 -3.141 -1.465 1.00 88.50 80 ILE A O 1
ATOM 664 N N . VAL A 1 81 ? -2.765 -0.937 -1.741 1.00 90.75 81 VAL A N 1
ATOM 665 C CA . VAL A 1 81 ? -1.498 -0.699 -2.448 1.00 90.75 81 VAL A CA 1
ATOM 666 C C . VAL A 1 81 ? -0.547 0.106 -1.576 1.00 90.75 81 VAL A C 1
ATOM 668 O O . VAL A 1 81 ? -0.940 1.103 -0.966 1.00 90.75 81 VAL A O 1
ATOM 671 N N . ILE A 1 82 ? 0.709 -0.329 -1.501 1.00 87.56 82 ILE A N 1
ATOM 672 C CA . ILE A 1 82 ? 1.748 0.298 -0.688 1.00 87.56 82 ILE A CA 1
ATOM 673 C C . ILE A 1 82 ? 2.928 0.705 -1.571 1.00 87.56 82 ILE A C 1
ATOM 675 O O . ILE A 1 82 ? 3.548 -0.130 -2.221 1.00 87.56 82 ILE A O 1
ATOM 679 N N . GLY A 1 83 ? 3.260 1.991 -1.571 1.00 87.06 83 GLY A N 1
ATOM 680 C CA . GLY A 1 83 ? 4.464 2.525 -2.199 1.00 87.06 83 GLY A CA 1
ATOM 681 C C . GLY A 1 83 ? 5.553 2.766 -1.165 1.00 87.06 83 GLY A C 1
ATOM 682 O O . GLY A 1 83 ? 5.290 3.397 -0.141 1.00 87.06 83 GLY A O 1
ATOM 683 N N . VAL A 1 84 ? 6.762 2.268 -1.413 1.00 84.00 84 VAL A N 1
ATOM 684 C CA . VAL A 1 84 ? 7.860 2.282 -0.444 1.00 84.00 84 VAL A CA 1
ATOM 685 C C . VAL A 1 84 ? 9.170 2.718 -1.098 1.00 84.00 84 VAL A C 1
ATOM 687 O O . VAL A 1 84 ? 9.527 2.252 -2.179 1.00 84.00 84 VAL A O 1
ATOM 690 N N . SER A 1 85 ? 9.912 3.618 -0.448 1.00 74.06 85 SER A N 1
ATOM 691 C CA . SER A 1 85 ? 11.172 4.159 -0.980 1.00 74.06 85 SER A CA 1
ATOM 692 C C . SER A 1 85 ? 12.310 4.091 0.055 1.00 74.06 85 SER A C 1
ATOM 694 O O . SER A 1 85 ? 12.420 3.105 0.790 1.00 74.06 85 SER A O 1
ATOM 696 N N . ALA A 1 86 ? 13.206 5.084 0.108 1.00 65.44 86 ALA A N 1
ATOM 697 C CA . ALA A 1 86 ? 14.350 5.103 1.028 1.00 65.44 86 ALA A CA 1
ATOM 698 C C . ALA A 1 86 ? 13.916 4.934 2.501 1.00 65.44 86 ALA A C 1
ATOM 700 O O . ALA A 1 86 ? 13.039 5.650 2.982 1.00 65.44 86 ALA A O 1
ATOM 701 N N . GLY A 1 87 ? 14.518 3.974 3.214 1.00 64.75 87 GLY A N 1
ATOM 702 C CA . GLY A 1 87 ? 14.216 3.658 4.621 1.00 64.75 87 GLY A CA 1
ATOM 703 C C . GLY A 1 87 ? 12.963 2.802 4.857 1.00 64.75 87 GLY A C 1
ATOM 704 O O . GLY A 1 87 ? 12.764 2.298 5.962 1.00 64.75 87 GLY A O 1
ATOM 705 N N . GLY A 1 88 ? 12.141 2.569 3.834 1.00 69.06 88 GLY A N 1
ATOM 706 C CA . GLY A 1 88 ? 10.819 1.976 4.020 1.00 69.06 88 GLY A CA 1
ATOM 707 C C . GLY A 1 88 ? 10.821 0.462 4.235 1.00 69.06 88 GLY A C 1
ATOM 708 O O . GLY A 1 88 ? 9.857 -0.079 4.770 1.00 69.06 88 GLY A O 1
ATOM 709 N N . ILE A 1 89 ? 11.945 -0.215 3.971 1.00 76.69 89 ILE A N 1
ATOM 710 C CA . ILE A 1 89 ? 12.164 -1.607 4.397 1.00 76.69 89 ILE A CA 1
ATOM 711 C C . ILE A 1 89 ? 12.022 -1.740 5.921 1.00 76.69 89 ILE A C 1
ATOM 713 O O . ILE A 1 89 ? 11.417 -2.701 6.392 1.00 76.69 89 ILE A O 1
ATOM 717 N N . ASN A 1 90 ? 12.520 -0.777 6.706 1.00 73.75 90 ASN A N 1
ATOM 718 C CA . ASN A 1 90 ? 12.362 -0.814 8.164 1.00 73.75 90 ASN A CA 1
ATOM 719 C C . ASN A 1 90 ? 10.894 -0.630 8.567 1.00 73.75 90 ASN A C 1
ATOM 721 O O . ASN A 1 90 ? 10.407 -1.367 9.420 1.00 73.75 90 ASN A O 1
ATOM 725 N N . ALA A 1 91 ? 10.168 0.272 7.898 1.00 73.69 91 ALA A N 1
ATOM 726 C CA . ALA A 1 91 ? 8.733 0.444 8.115 1.00 73.69 91 ALA A CA 1
ATOM 727 C C . ALA A 1 91 ? 7.952 -0.843 7.792 1.00 73.69 91 ALA A C 1
ATOM 729 O O . ALA A 1 91 ? 7.112 -1.265 8.583 1.00 73.69 91 ALA A O 1
ATOM 730 N N . MET A 1 92 ? 8.274 -1.524 6.687 1.00 78.94 92 MET A N 1
ATOM 731 C CA . MET A 1 92 ? 7.673 -2.818 6.344 1.00 78.94 92 MET A CA 1
ATOM 732 C C . MET A 1 92 ? 7.976 -3.893 7.393 1.00 78.94 92 MET A C 1
ATOM 734 O O . MET A 1 92 ? 7.059 -4.598 7.808 1.00 78.94 92 MET A O 1
ATOM 738 N N . LYS A 1 93 ? 9.221 -3.974 7.886 1.00 78.12 93 LYS A N 1
ATOM 739 C CA . LYS A 1 93 ? 9.618 -4.891 8.974 1.00 78.12 93 LYS A CA 1
ATOM 740 C C . LYS A 1 93 ? 8.888 -4.613 10.289 1.00 78.12 93 LYS A C 1
ATOM 742 O O . LYS A 1 93 ? 8.770 -5.511 11.110 1.00 78.12 93 LYS A O 1
ATOM 747 N N . THR A 1 94 ? 8.414 -3.389 10.510 1.00 73.25 94 THR A N 1
ATOM 748 C CA . THR A 1 94 ? 7.599 -3.047 11.683 1.00 73.25 94 THR A CA 1
ATOM 749 C C . THR A 1 94 ? 6.115 -3.324 11.455 1.00 73.25 94 THR A C 1
ATOM 751 O O . THR A 1 94 ? 5.446 -3.794 12.367 1.00 73.25 94 THR A O 1
ATOM 754 N N . ILE A 1 95 ? 5.584 -3.038 10.263 1.00 75.94 95 ILE A N 1
ATOM 755 C CA . ILE A 1 95 ? 4.143 -3.118 9.988 1.00 75.94 95 ILE A CA 1
ATOM 756 C C . ILE A 1 95 ? 3.709 -4.539 9.634 1.00 75.94 95 ILE A C 1
ATOM 758 O O . ILE A 1 95 ? 2.787 -5.064 10.256 1.00 75.94 95 ILE A O 1
ATOM 762 N N . LEU A 1 96 ? 4.335 -5.163 8.632 1.00 79.62 96 LEU A N 1
ATOM 763 C CA . LEU A 1 96 ? 3.834 -6.413 8.053 1.00 79.62 96 LEU A CA 1
ATOM 764 C C . LEU A 1 96 ? 3.784 -7.575 9.065 1.00 79.62 96 LEU A C 1
ATOM 766 O O . LEU A 1 96 ? 2.779 -8.285 9.066 1.00 79.62 96 LEU A O 1
ATOM 770 N N . PRO A 1 97 ? 4.749 -7.732 9.998 1.00 81.56 97 PRO A N 1
ATOM 771 C CA . PRO A 1 97 ? 4.666 -8.764 11.039 1.00 81.56 97 PRO A CA 1
ATOM 772 C C . PRO A 1 97 ? 3.511 -8.589 12.030 1.00 81.56 97 PRO A C 1
ATOM 774 O O . PRO A 1 97 ? 3.115 -9.544 12.689 1.00 81.56 97 PRO A O 1
ATOM 777 N N . THR A 1 98 ? 2.954 -7.379 12.152 1.00 77.62 98 THR A N 1
ATOM 778 C CA . THR A 1 98 ? 1.807 -7.119 13.042 1.00 77.62 98 THR A CA 1
ATOM 779 C C . THR A 1 98 ? 0.469 -7.497 12.410 1.00 77.62 98 THR A C 1
ATOM 781 O O . THR A 1 98 ? -0.560 -7.479 13.092 1.00 77.62 98 THR A O 1
ATOM 784 N N . LEU A 1 99 ? 0.458 -7.834 11.116 1.00 74.19 99 LEU A N 1
ATOM 785 C CA . LEU A 1 99 ? -0.752 -8.263 10.430 1.00 74.19 99 LEU A CA 1
ATOM 786 C C . LEU A 1 99 ? -1.141 -9.682 10.872 1.00 74.19 99 LEU A C 1
ATOM 788 O O . LEU A 1 99 ? -0.293 -10.577 10.907 1.00 74.19 99 LEU A O 1
ATOM 792 N N . PRO A 1 100 ? -2.427 -9.922 11.185 1.00 76.44 100 PRO A N 1
ATOM 793 C CA . PRO A 1 100 ? -2.897 -11.257 11.521 1.00 76.44 100 PRO A CA 1
ATOM 794 C C . PRO A 1 100 ? -2.807 -12.181 10.301 1.00 76.44 100 PRO A C 1
ATOM 796 O O . PRO A 1 100 ? -3.025 -11.752 9.170 1.00 76.44 100 PRO A O 1
ATOM 799 N N . THR A 1 101 ? -2.583 -13.476 10.523 1.00 76.12 101 THR A N 1
ATOM 800 C CA . THR A 1 101 ? -2.531 -14.481 9.444 1.00 76.12 101 THR A CA 1
ATOM 801 C C . THR A 1 101 ? -3.813 -14.512 8.600 1.00 76.12 101 THR A C 1
ATOM 803 O O . THR A 1 101 ? -3.759 -14.801 7.410 1.00 76.12 101 THR A O 1
ATOM 806 N N . GLN A 1 102 ? -4.968 -14.176 9.186 1.00 78.38 102 GLN A N 1
ATOM 807 C CA . GLN A 1 102 ? -6.267 -14.099 8.502 1.00 78.38 102 GLN A CA 1
ATOM 808 C C . GLN A 1 102 ? -6.610 -12.682 8.004 1.00 78.38 102 GLN A C 1
ATOM 810 O O . GLN A 1 102 ? -7.784 -12.312 7.936 1.00 78.38 102 GLN A O 1
ATOM 815 N N . PHE A 1 103 ? -5.614 -11.850 7.692 1.00 77.50 103 PHE A N 1
ATOM 816 C CA . PHE A 1 103 ? -5.854 -10.522 7.131 1.00 77.50 103 PHE A CA 1
ATOM 817 C C . PHE A 1 103 ? -6.487 -10.626 5.730 1.00 77.50 103 PHE A C 1
ATOM 819 O O . PHE A 1 103 ? -5.806 -10.819 4.734 1.00 77.50 103 PHE A O 1
ATOM 826 N N . GLY A 1 104 ? -7.813 -10.515 5.649 1.00 82.31 104 GLY A N 1
ATOM 827 C CA . GLY A 1 104 ? -8.599 -10.847 4.453 1.00 82.31 104 GLY A CA 1
ATOM 828 C C . GLY A 1 104 ? -8.578 -9.836 3.299 1.00 82.31 104 GLY A C 1
ATOM 829 O O . GLY A 1 104 ? -9.467 -9.892 2.451 1.00 82.31 104 GLY A O 1
ATOM 830 N N . ILE A 1 105 ? -7.617 -8.914 3.242 1.00 88.44 105 ILE A N 1
ATOM 831 C CA . ILE A 1 105 ? -7.488 -7.947 2.140 1.00 88.44 105 ILE A CA 1
ATOM 832 C C . ILE A 1 105 ? -6.104 -8.133 1.508 1.00 88.44 105 ILE A C 1
ATOM 834 O O . ILE A 1 105 ? -5.121 -8.148 2.250 1.00 88.44 105 ILE A O 1
ATOM 838 N N . PRO A 1 106 ? -5.996 -8.297 0.176 1.00 94.88 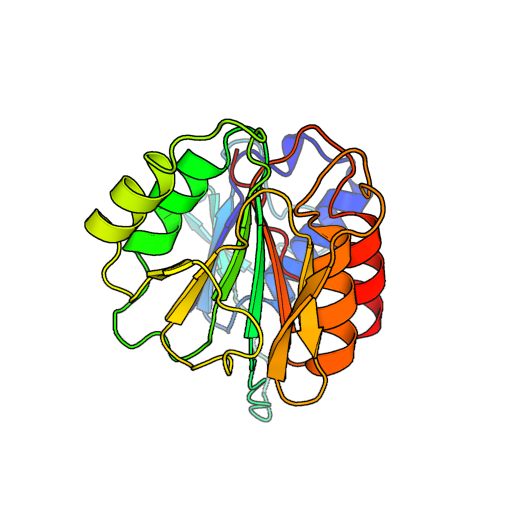106 PRO A N 1
ATOM 839 C CA . PRO A 1 106 ? -4.700 -8.384 -0.482 1.00 94.88 106 PRO A CA 1
ATOM 840 C C . PRO A 1 106 ? -3.921 -7.076 -0.327 1.00 94.88 106 PRO A C 1
ATOM 842 O O . PRO A 1 106 ? -4.491 -5.982 -0.391 1.00 94.88 106 PRO A O 1
ATOM 845 N N . ILE A 1 107 ? -2.608 -7.197 -0.153 1.00 94.25 107 ILE A N 1
ATOM 846 C CA . ILE A 1 107 ? -1.684 -6.065 -0.092 1.00 94.25 107 ILE A CA 1
ATOM 847 C C . ILE A 1 107 ? -0.719 -6.179 -1.266 1.00 94.25 107 ILE A C 1
ATOM 849 O O . ILE A 1 107 ? -0.087 -7.214 -1.429 1.00 94.25 107 ILE A O 1
ATOM 853 N N . VAL A 1 108 ? -0.573 -5.128 -2.065 1.00 96.75 108 VAL A N 1
ATOM 854 C CA . VAL A 1 108 ? 0.365 -5.078 -3.193 1.00 96.75 108 VAL A CA 1
ATOM 855 C C . VAL A 1 108 ? 1.378 -3.973 -2.945 1.00 96.75 108 VAL A C 1
ATOM 857 O O . VAL A 1 108 ? 1.004 -2.837 -2.664 1.00 96.75 108 VAL A O 1
ATOM 860 N N . ILE A 1 109 ? 2.664 -4.295 -3.019 1.00 93.62 109 ILE A N 1
ATOM 861 C CA . ILE A 1 109 ? 3.748 -3.415 -2.588 1.00 93.62 109 ILE A CA 1
ATOM 862 C C . ILE A 1 109 ? 4.698 -3.138 -3.749 1.00 93.62 109 ILE A C 1
ATOM 864 O O . ILE A 1 109 ? 5.250 -4.060 -4.344 1.00 93.62 109 ILE A O 1
ATOM 868 N N . VAL A 1 110 ? 4.965 -1.860 -4.012 1.00 92.69 110 VAL A N 1
ATOM 869 C CA . VAL A 1 110 ? 6.111 -1.417 -4.813 1.00 92.69 110 VAL A CA 1
ATOM 870 C C . VAL A 1 110 ? 7.164 -0.851 -3.872 1.00 92.69 110 VAL A C 1
ATOM 872 O O . VAL A 1 110 ? 6.938 0.168 -3.225 1.00 92.69 110 VAL A O 1
ATOM 875 N N . GLN A 1 111 ? 8.329 -1.493 -3.826 1.00 88.81 111 GLN A N 1
ATOM 876 C CA . GLN A 1 111 ? 9.528 -0.956 -3.188 1.00 88.81 111 GLN A CA 1
ATOM 877 C C . GLN A 1 111 ? 10.486 -0.462 -4.272 1.00 88.81 111 GLN A C 1
ATOM 879 O O . GLN A 1 111 ? 10.836 -1.209 -5.184 1.00 88.81 111 GLN A O 1
ATOM 884 N N . HIS A 1 112 ? 10.979 0.769 -4.144 1.00 84.44 112 HIS A N 1
ATOM 885 C CA . HIS A 1 112 ? 12.094 1.236 -4.965 1.00 84.44 112 HIS A CA 1
ATOM 886 C C . HIS A 1 112 ? 13.341 0.447 -4.583 1.00 84.44 112 HIS A C 1
ATOM 888 O O . HIS A 1 112 ? 13.923 0.662 -3.516 1.00 84.44 112 HIS A O 1
ATOM 894 N N . ILE A 1 113 ? 13.725 -0.476 -5.455 1.00 74.50 113 ILE A N 1
ATOM 895 C CA . ILE A 1 113 ? 14.933 -1.286 -5.347 1.00 74.50 113 ILE A CA 1
ATOM 896 C C . ILE A 1 113 ? 15.862 -0.964 -6.513 1.00 74.50 113 ILE A C 1
ATOM 898 O O . ILE A 1 113 ? 15.420 -0.703 -7.632 1.00 74.50 113 ILE A O 1
ATOM 902 N N . GLY A 1 114 ? 17.170 -0.964 -6.257 1.00 67.25 114 GLY A N 1
ATOM 903 C CA . GLY A 1 114 ? 18.151 -0.888 -7.334 1.00 67.25 114 GLY A CA 1
ATOM 904 C C . GLY A 1 114 ? 18.083 -2.144 -8.206 1.00 67.25 114 GLY A C 1
ATOM 905 O O . GLY A 1 114 ? 17.821 -3.232 -7.701 1.00 67.25 114 GLY A O 1
ATOM 906 N N . ALA A 1 115 ? 18.395 -2.018 -9.499 1.00 60.88 115 ALA A N 1
ATOM 907 C CA . ALA A 1 115 ? 18.353 -3.125 -10.467 1.00 60.88 115 ALA A CA 1
ATOM 908 C C . ALA A 1 115 ? 19.252 -4.334 -10.113 1.00 60.88 115 ALA A C 1
ATOM 910 O O . ALA A 1 115 ? 19.119 -5.391 -10.719 1.00 60.88 115 ALA A O 1
ATOM 911 N N . ARG A 1 116 ? 20.173 -4.166 -9.153 1.00 57.34 116 ARG A N 1
ATOM 912 C CA . ARG A 1 116 ? 21.093 -5.191 -8.630 1.00 57.34 116 ARG A CA 1
ATOM 913 C C . ARG A 1 116 ? 20.733 -5.681 -7.221 1.00 57.34 116 ARG A C 1
ATOM 915 O O . ARG A 1 116 ? 21.581 -6.276 -6.568 1.00 57.34 116 ARG A O 1
ATOM 922 N N . SER A 1 117 ? 19.536 -5.379 -6.715 1.00 67.19 117 SER A N 1
ATOM 923 C CA . SER A 1 117 ? 19.116 -5.915 -5.419 1.00 67.19 117 SER A CA 1
ATOM 924 C C . SER A 1 117 ? 19.081 -7.441 -5.491 1.00 67.19 117 SER A C 1
ATOM 926 O O . SER A 1 117 ? 18.469 -8.015 -6.384 1.00 67.19 117 SER A O 1
ATOM 928 N N . ASP A 1 118 ? 19.750 -8.079 -4.543 1.00 66.44 118 ASP A N 1
ATOM 929 C CA . ASP A 1 118 ? 19.876 -9.530 -4.380 1.00 66.44 118 ASP A CA 1
ATOM 930 C C . ASP A 1 118 ? 18.634 -10.197 -3.758 1.00 66.44 118 ASP A C 1
ATOM 932 O O . ASP A 1 118 ? 18.623 -11.406 -3.525 1.00 66.44 118 ASP A O 1
ATOM 936 N N . GLY A 1 119 ? 17.582 -9.421 -3.474 1.00 73.12 119 GLY A N 1
ATOM 937 C CA . GLY A 1 119 ? 16.347 -9.919 -2.872 1.00 73.12 119 GLY A CA 1
ATOM 938 C C . GLY A 1 119 ? 16.481 -10.327 -1.400 1.00 73.12 119 GLY A C 1
ATOM 939 O O . GLY A 1 119 ? 15.544 -10.903 -0.844 1.00 73.12 119 GLY A O 1
ATOM 940 N N . GLU A 1 120 ? 17.592 -10.024 -0.714 1.00 79.62 120 GLU A N 1
ATOM 941 C CA . GLU A 1 120 ? 17.761 -10.414 0.696 1.00 79.62 120 GLU A CA 1
ATOM 942 C C . GLU A 1 120 ? 16.694 -9.802 1.609 1.00 79.62 120 GLU A C 1
ATOM 944 O O . GLU A 1 120 ? 16.187 -10.449 2.528 1.00 79.62 120 GLU A O 1
ATOM 949 N N . TRP A 1 121 ? 16.294 -8.563 1.329 1.00 81.31 121 TRP A N 1
ATOM 950 C CA . TRP A 1 121 ? 15.247 -7.873 2.078 1.00 81.31 121 TRP A CA 1
ATOM 951 C C . TRP A 1 121 ? 13.899 -8.603 2.006 1.00 81.31 121 TRP A C 1
ATOM 953 O O . TRP A 1 121 ? 13.182 -8.648 3.007 1.00 81.31 121 TRP A O 1
ATOM 963 N N . PHE A 1 122 ? 13.584 -9.199 0.852 1.00 84.94 122 PHE A N 1
ATOM 964 C CA . PHE A 1 122 ? 12.356 -9.949 0.631 1.00 84.94 122 PHE A CA 1
ATOM 965 C C . PHE A 1 122 ? 12.356 -11.219 1.489 1.00 84.94 122 PHE A C 1
ATOM 967 O O . PHE A 1 122 ? 11.426 -11.444 2.260 1.00 84.94 122 PHE A O 1
ATOM 974 N N . ARG A 1 123 ? 13.465 -11.970 1.477 1.00 85.56 123 ARG A N 1
ATOM 975 C CA . ARG A 1 123 ? 13.649 -13.165 2.323 1.00 85.56 123 ARG A CA 1
ATOM 976 C C . ARG A 1 123 ? 13.554 -12.854 3.815 1.00 85.56 123 ARG A C 1
ATOM 978 O O . ARG A 1 123 ? 13.060 -13.667 4.593 1.00 85.56 123 ARG A O 1
ATOM 985 N N . ILE A 1 124 ? 14.048 -11.690 4.241 1.00 86.06 124 ILE A N 1
ATOM 986 C CA . ILE A 1 124 ? 13.917 -11.251 5.636 1.00 86.06 124 ILE A CA 1
ATOM 987 C C . ILE A 1 124 ? 12.447 -10.989 5.975 1.00 86.06 124 ILE A C 1
ATOM 989 O O . ILE A 1 124 ? 11.990 -11.426 7.027 1.00 86.06 124 ILE A O 1
ATOM 993 N N . LEU A 1 125 ? 11.701 -10.297 5.109 1.00 85.31 125 LEU A N 1
ATOM 994 C CA . LEU A 1 125 ? 10.274 -10.054 5.337 1.00 85.31 125 LEU A CA 1
ATOM 995 C C . LEU A 1 125 ? 9.472 -11.354 5.367 1.00 85.31 125 LEU A C 1
ATOM 997 O O . LEU A 1 125 ? 8.661 -11.523 6.271 1.00 85.31 125 LEU A O 1
ATOM 1001 N N . GLU A 1 126 ? 9.744 -12.282 4.452 1.00 89.25 126 GLU A N 1
ATOM 1002 C CA . GLU A 1 126 ? 9.099 -13.599 4.407 1.00 89.25 126 GLU A CA 1
ATOM 1003 C C . GLU A 1 126 ? 9.257 -14.370 5.721 1.00 89.25 126 GLU A C 1
ATOM 1005 O O . GLU A 1 126 ? 8.297 -14.950 6.216 1.00 89.25 126 GLU A O 1
ATOM 1010 N N . LYS A 1 127 ? 10.435 -14.300 6.351 1.00 89.38 127 LYS A N 1
ATOM 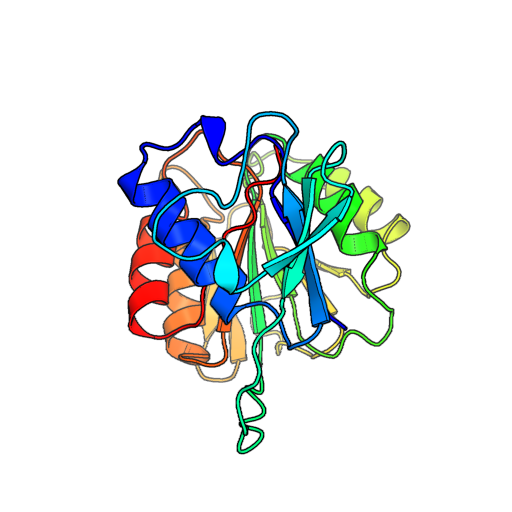1011 C CA . LYS A 1 127 ? 10.684 -14.930 7.658 1.00 89.38 127 LYS A CA 1
ATOM 1012 C C . LYS A 1 127 ? 10.010 -14.221 8.832 1.00 89.38 127 LYS A C 1
ATOM 1014 O O . LYS A 1 127 ? 9.747 -14.858 9.847 1.00 89.38 127 LYS A O 1
ATOM 1019 N N . LEU A 1 128 ? 9.811 -12.907 8.740 1.00 86.44 128 LEU A N 1
ATOM 1020 C CA . LEU A 1 128 ? 9.255 -12.101 9.830 1.00 86.44 128 LEU A CA 1
ATOM 1021 C C . LEU A 1 128 ? 7.724 -12.047 9.813 1.00 86.44 128 LEU A C 1
ATOM 1023 O O . LEU A 1 128 ? 7.125 -11.754 10.844 1.00 86.44 128 LEU A O 1
ATOM 1027 N N . CYS A 1 129 ? 7.093 -12.257 8.658 1.00 84.00 129 CYS A N 1
ATOM 1028 C CA . CYS A 1 129 ? 5.657 -12.066 8.492 1.00 84.00 129 CYS A CA 1
ATOM 1029 C C . CYS A 1 129 ? 4.862 -13.341 8.785 1.00 84.00 129 CYS A C 1
ATOM 1031 O O . CYS A 1 129 ? 5.189 -14.428 8.319 1.00 84.00 129 CYS A O 1
ATOM 1033 N N . ASN A 1 130 ? 3.739 -13.180 9.487 1.00 81.25 130 ASN A N 1
ATOM 1034 C CA . ASN A 1 130 ? 2.769 -14.256 9.714 1.00 81.25 130 ASN A CA 1
ATOM 1035 C C . ASN A 1 130 ? 1.766 -14.409 8.559 1.00 81.25 130 ASN A C 1
ATOM 1037 O O . ASN A 1 130 ? 1.049 -15.410 8.484 1.00 81.25 130 ASN A O 1
ATOM 1041 N N . ILE A 1 131 ? 1.668 -13.389 7.706 1.00 86.62 131 ILE A N 1
ATOM 1042 C CA . ILE A 1 131 ? 0.895 -13.395 6.467 1.00 86.62 131 ILE A CA 1
ATOM 1043 C C . ILE A 1 131 ? 1.781 -13.890 5.324 1.00 86.62 131 ILE A C 1
ATOM 1045 O O . ILE A 1 131 ? 2.978 -13.604 5.293 1.00 86.62 131 ILE A O 1
ATOM 1049 N N . LYS A 1 132 ? 1.194 -14.626 4.376 1.00 92.00 132 LYS A N 1
ATOM 1050 C CA . LYS A 1 132 ? 1.927 -15.097 3.200 1.00 92.00 132 LYS A CA 1
ATOM 1051 C C . LYS A 1 132 ? 2.362 -13.903 2.353 1.00 92.00 132 LYS A C 1
ATOM 1053 O O . LYS A 1 132 ? 1.540 -13.046 2.027 1.00 92.00 132 LYS A O 1
ATOM 1058 N N . ILE A 1 133 ? 3.640 -13.872 1.998 1.00 93.19 133 ILE A N 1
ATOM 1059 C CA . ILE A 1 133 ? 4.238 -12.849 1.146 1.00 93.19 133 ILE A CA 1
ATOM 1060 C C . ILE A 1 133 ? 4.960 -13.525 -0.019 1.00 93.19 133 ILE A C 1
ATOM 1062 O O . ILE A 1 133 ? 5.654 -14.516 0.184 1.00 93.19 133 ILE A O 1
ATOM 1066 N N . LYS A 1 134 ? 4.773 -13.013 -1.235 1.00 93.88 134 LYS A N 1
ATOM 1067 C CA . LYS A 1 134 ? 5.455 -13.485 -2.448 1.00 93.88 134 LYS A CA 1
ATOM 1068 C C . LYS A 1 134 ? 5.776 -12.324 -3.386 1.00 93.88 134 LYS A C 1
ATOM 1070 O O . LYS A 1 134 ? 5.142 -11.271 -3.312 1.00 93.88 134 LYS A O 1
ATOM 1075 N N . GLU A 1 135 ? 6.744 -12.508 -4.274 1.00 94.56 135 GLU A N 1
ATOM 1076 C CA . GLU A 1 135 ? 6.847 -11.654 -5.460 1.00 94.56 135 GLU A CA 1
ATOM 1077 C C . GLU A 1 135 ? 5.658 -11.944 -6.386 1.00 94.56 135 GLU A C 1
ATOM 1079 O O . GLU A 1 135 ? 5.213 -13.087 -6.478 1.00 94.56 135 GLU A O 1
ATOM 1084 N N . ALA A 1 136 ? 5.101 -10.909 -7.015 1.00 96.31 136 ALA A N 1
ATOM 1085 C CA . ALA A 1 136 ? 4.014 -11.066 -7.976 1.00 96.31 136 ALA A CA 1
ATOM 1086 C C . ALA A 1 136 ? 4.492 -11.845 -9.209 1.00 96.31 136 ALA A C 1
ATOM 1088 O O . ALA A 1 136 ? 5.648 -11.706 -9.615 1.00 96.31 136 ALA A O 1
ATOM 1089 N N . GLU A 1 137 ? 3.592 -12.609 -9.827 1.00 97.00 137 GLU A N 1
ATOM 1090 C CA . GLU A 1 137 ? 3.825 -13.296 -11.101 1.00 97.00 137 GLU A CA 1
ATOM 1091 C C . GLU A 1 137 ? 2.931 -12.730 -12.216 1.00 97.00 137 GLU A C 1
ATOM 1093 O O . GLU A 1 137 ? 1.816 -12.267 -11.977 1.00 97.00 137 GLU A O 1
ATOM 1098 N N . GLU A 1 138 ? 3.430 -12.764 -13.452 1.00 96.56 138 GLU A N 1
ATOM 1099 C CA . GLU A 1 138 ? 2.697 -12.302 -14.634 1.00 96.56 138 GLU A CA 1
ATOM 1100 C C . GLU A 1 138 ? 1.385 -13.088 -14.791 1.00 96.56 138 GLU A C 1
ATOM 1102 O O . GLU A 1 138 ? 1.395 -14.321 -14.782 1.00 96.56 138 GLU A O 1
ATOM 1107 N N . LYS A 1 139 ? 0.264 -12.378 -14.972 1.00 97.00 139 LYS A N 1
ATOM 1108 C CA . LYS A 1 139 ? -1.105 -12.922 -15.093 1.00 97.00 139 LYS A CA 1
ATOM 1109 C C . LYS A 1 139 ? -1.615 -13.674 -13.860 1.00 97.00 139 LYS A C 1
ATOM 1111 O O . LYS A 1 139 ? -2.629 -14.367 -13.941 1.00 97.00 139 LYS A O 1
ATOM 1116 N N . GLU A 1 140 ? -0.950 -13.550 -12.713 1.00 97.44 140 GLU A N 1
ATOM 1117 C CA . GLU A 1 140 ? -1.443 -14.124 -11.462 1.00 97.44 140 GLU A CA 1
ATOM 1118 C C . GLU A 1 140 ? -2.667 -13.353 -10.945 1.00 97.44 140 GLU A C 1
ATOM 1120 O O . GLU A 1 140 ? -2.689 -12.124 -10.934 1.00 97.44 140 GLU A O 1
ATOM 1125 N N . GLU A 1 141 ? -3.681 -14.088 -10.479 1.00 98.00 141 GLU A N 1
ATOM 1126 C CA . GLU A 1 141 ? -4.862 -13.530 -9.813 1.00 98.00 141 GLU A CA 1
ATOM 1127 C C . GLU A 1 141 ? -4.528 -13.014 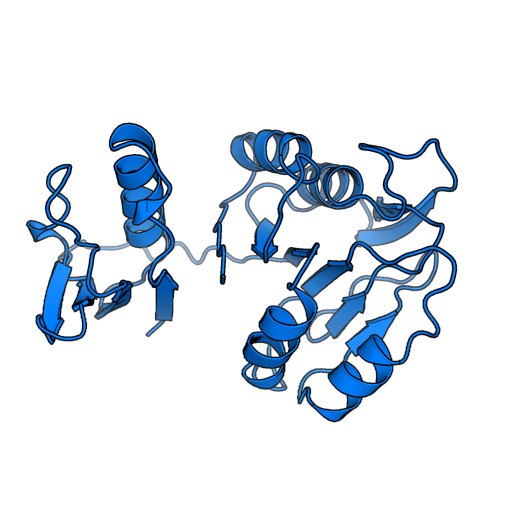-8.403 1.00 98.00 141 GLU A C 1
ATOM 1129 O O . GLU A 1 141 ? -3.911 -13.712 -7.590 1.00 98.00 141 GLU A O 1
ATOM 1134 N N . ILE A 1 142 ? -5.013 -11.817 -8.065 1.00 97.94 142 ILE A N 1
ATOM 1135 C CA . ILE A 1 142 ? -4.781 -11.187 -6.762 1.00 97.94 142 ILE A CA 1
ATOM 1136 C C . ILE A 1 142 ? -5.665 -11.826 -5.681 1.00 97.94 142 ILE A C 1
ATOM 1138 O O . ILE A 1 142 ? -6.835 -11.484 -5.500 1.00 97.94 142 ILE A O 1
ATOM 1142 N N . LYS A 1 143 ? -5.076 -12.728 -4.891 1.00 95.75 143 LYS A N 1
ATOM 1143 C CA . LYS A 1 143 ? -5.773 -13.435 -3.798 1.00 95.75 143 LYS A CA 1
ATOM 1144 C C . LYS A 1 143 ? -5.770 -12.673 -2.474 1.00 95.75 143 LYS A C 1
ATOM 1146 O O . LYS A 1 143 ? -4.733 -12.190 -2.024 1.00 95.75 143 LYS A O 1
ATOM 1151 N N . SER A 1 144 ? -6.923 -12.668 -1.805 1.00 91.44 144 SER A N 1
ATOM 1152 C CA . SER A 1 144 ? -7.081 -12.234 -0.410 1.00 91.44 144 SER A CA 1
ATOM 1153 C C . SER A 1 144 ? -6.157 -13.008 0.543 1.00 91.44 144 SER A C 1
ATOM 1155 O O . SER A 1 144 ? -5.867 -14.184 0.318 1.00 91.44 144 SER A O 1
ATOM 1157 N N . GLY A 1 145 ? -5.691 -12.360 1.618 1.00 88.44 145 GLY A N 1
ATOM 1158 C CA . GLY A 1 145 ? -4.783 -12.995 2.581 1.00 88.44 145 GLY A CA 1
ATOM 1159 C C . GLY A 1 145 ? -3.326 -13.067 2.136 1.00 88.44 145 GLY A C 1
ATOM 1160 O O . GLY A 1 145 ? -2.537 -13.759 2.779 1.00 88.44 145 GLY A O 1
ATOM 1161 N N . MET A 1 146 ? -2.969 -12.379 1.049 1.00 93.69 146 MET A N 1
ATOM 1162 C CA . MET A 1 146 ? -1.628 -12.398 0.477 1.00 93.69 146 MET A CA 1
ATOM 1163 C C . MET A 1 146 ? -1.032 -10.992 0.407 1.00 93.69 146 MET A C 1
ATOM 1165 O O . MET A 1 146 ? -1.728 -10.010 0.131 1.00 93.69 146 MET A O 1
ATOM 1169 N N . VAL A 1 147 ? 0.278 -10.922 0.623 1.00 95.06 147 VAL A N 1
ATOM 1170 C CA . VAL A 1 147 ? 1.107 -9.763 0.305 1.00 95.06 147 VAL A CA 1
ATOM 1171 C C . VAL A 1 147 ? 1.891 -10.059 -0.972 1.00 95.06 147 VAL A C 1
ATOM 1173 O O . VAL A 1 147 ? 2.638 -11.032 -1.031 1.00 95.06 147 VAL A O 1
ATOM 1176 N N . TYR A 1 148 ? 1.742 -9.212 -1.979 1.00 96.56 148 TYR A N 1
ATOM 1177 C CA . TYR A 1 148 ? 2.480 -9.279 -3.233 1.00 96.56 148 TYR A CA 1
ATOM 1178 C C . TYR A 1 148 ? 3.499 -8.155 -3.300 1.00 96.56 148 TYR A C 1
ATOM 1180 O O . TYR A 1 148 ? 3.206 -7.012 -2.945 1.00 96.56 148 TYR A O 1
ATOM 1188 N N . VAL A 1 149 ? 4.688 -8.471 -3.787 1.00 94.31 149 VAL A N 1
ATOM 1189 C CA . VAL A 1 149 ? 5.773 -7.517 -3.998 1.00 94.31 149 VAL A CA 1
ATOM 1190 C C . VAL A 1 149 ? 6.065 -7.407 -5.488 1.00 94.31 149 VAL A C 1
ATOM 1192 O O . VAL A 1 149 ? 6.204 -8.417 -6.172 1.00 94.31 149 VAL A O 1
ATOM 1195 N N . ALA A 1 150 ? 6.173 -6.180 -5.994 1.00 94.06 150 ALA A N 1
ATOM 1196 C CA . ALA A 1 150 ? 6.555 -5.933 -7.377 1.00 94.06 150 ALA A CA 1
ATOM 1197 C C . ALA A 1 150 ? 7.988 -6.424 -7.655 1.00 94.06 150 ALA A C 1
ATOM 1199 O O . ALA A 1 150 ? 8.903 -6.043 -6.914 1.00 94.06 150 ALA A O 1
ATOM 1200 N N . PRO A 1 151 ? 8.205 -7.209 -8.725 1.00 91.38 151 PRO A N 1
ATOM 1201 C CA . PRO A 1 151 ? 9.540 -7.663 -9.087 1.00 91.38 151 PRO A CA 1
ATOM 1202 C C . PRO A 1 151 ? 10.414 -6.496 -9.586 1.00 91.38 151 PRO A C 1
ATOM 1204 O O . PRO A 1 151 ? 9.903 -5.495 -10.105 1.00 91.38 151 PRO A O 1
ATOM 1207 N N . PRO A 1 152 ? 11.751 -6.600 -9.475 1.00 88.81 152 PRO A N 1
ATOM 1208 C CA . PRO A 1 152 ? 12.663 -5.604 -10.029 1.00 88.81 152 PRO A CA 1
ATOM 1209 C C . PRO A 1 152 ? 12.544 -5.521 -11.554 1.00 88.81 152 PRO A C 1
ATOM 1211 O O . PRO A 1 152 ? 12.240 -6.500 -12.226 1.00 88.81 152 PRO A O 1
ATOM 1214 N N . ASN A 1 153 ? 12.898 -4.365 -12.119 1.00 89.00 153 ASN A N 1
ATOM 1215 C CA . ASN A 1 153 ? 13.013 -4.130 -13.565 1.00 89.00 153 ASN A CA 1
ATOM 1216 C C . ASN A 1 153 ? 11.710 -4.173 -14.377 1.00 89.00 153 ASN A C 1
ATOM 1218 O O . ASN A 1 153 ? 11.778 -3.871 -15.570 1.00 89.00 153 ASN A O 1
ATOM 1222 N N . TYR A 1 154 ? 10.558 -4.414 -13.754 1.00 92.88 154 TYR A N 1
ATOM 1223 C CA . TYR A 1 154 ? 9.236 -4.310 -14.373 1.00 92.88 154 TYR A CA 1
ATOM 1224 C C . TYR A 1 154 ? 8.375 -3.304 -13.616 1.00 92.88 154 TYR A C 1
ATOM 1226 O O . TYR A 1 154 ? 8.530 -3.121 -12.412 1.00 92.88 154 TYR A O 1
ATOM 1234 N N . HIS A 1 155 ? 7.469 -2.625 -14.310 1.00 95.75 155 HIS A N 1
ATOM 1235 C CA . HIS A 1 155 ? 6.320 -2.021 -13.647 1.00 95.75 155 HIS A CA 1
ATOM 1236 C C . HIS A 1 155 ? 5.315 -3.120 -13.331 1.00 95.75 155 HIS A C 1
ATOM 1238 O O . HIS A 1 155 ? 5.070 -3.964 -14.187 1.00 95.75 155 HIS A O 1
ATOM 1244 N N . LEU A 1 156 ? 4.740 -3.082 -12.131 1.00 97.50 156 LEU A N 1
ATOM 1245 C CA . LEU A 1 156 ? 3.624 -3.934 -11.743 1.00 97.50 156 LEU A CA 1
ATOM 1246 C C . LEU A 1 156 ? 2.321 -3.160 -11.944 1.00 97.50 156 LEU A C 1
ATOM 1248 O O . LEU A 1 156 ? 2.158 -2.082 -11.368 1.00 97.50 156 LEU A O 1
ATOM 1252 N N . LEU A 1 157 ? 1.423 -3.710 -12.751 1.00 97.94 157 LEU A N 1
ATOM 1253 C CA . LEU A 1 157 ? 0.104 -3.165 -13.042 1.00 97.94 157 LEU A CA 1
ATOM 1254 C C . LEU A 1 157 ? -0.967 -4.120 -12.508 1.00 97.94 157 LEU A C 1
ATOM 1256 O O . LEU A 1 157 ? -0.719 -5.317 -12.342 1.00 97.94 157 LEU A O 1
ATOM 1260 N N . ILE A 1 158 ? -2.157 -3.579 -12.251 1.00 98.12 158 ILE A N 1
ATOM 1261 C CA . ILE A 1 158 ? -3.357 -4.361 -11.945 1.00 98.12 158 ILE A CA 1
ATOM 1262 C C . ILE A 1 158 ? -4.348 -4.204 -13.093 1.00 98.12 158 ILE A C 1
ATOM 1264 O O . ILE A 1 158 ? -4.767 -3.091 -13.409 1.00 98.12 158 ILE A O 1
ATOM 1268 N N . GLU A 1 159 ? -4.734 -5.327 -13.686 1.00 97.88 159 GLU A N 1
ATOM 1269 C CA . GLU A 1 159 ? -5.702 -5.393 -14.776 1.00 97.88 159 GLU A CA 1
ATOM 1270 C C . GLU A 1 159 ? -7.148 -5.422 -14.257 1.00 97.88 159 GLU A C 1
ATOM 1272 O O . GLU A 1 159 ? -7.424 -5.727 -13.093 1.00 97.88 159 GLU A O 1
ATOM 1277 N N . LYS A 1 160 ? -8.111 -5.126 -15.139 1.00 96.19 160 LYS A N 1
ATOM 1278 C CA . LYS A 1 160 ? -9.549 -5.070 -14.794 1.00 96.19 160 LYS A CA 1
ATOM 1279 C C . LYS A 1 160 ? -10.118 -6.389 -14.273 1.00 96.19 160 LYS A C 1
ATOM 1281 O O . LYS A 1 160 ? -11.081 -6.378 -13.511 1.00 96.19 160 LYS A O 1
ATOM 1286 N N . ASP A 1 161 ? -9.534 -7.511 -14.676 1.00 97.06 161 ASP A N 1
ATOM 1287 C CA . ASP A 1 161 ? -9.873 -8.849 -14.186 1.00 97.06 161 ASP A CA 1
ATOM 1288 C C . ASP A 1 161 ? -9.195 -9.190 -12.845 1.00 97.06 161 ASP A C 1
ATOM 1290 O O . ASP A 1 161 ? -9.317 -10.314 -12.363 1.00 97.06 161 ASP A O 1
ATOM 1294 N N . LYS A 1 162 ? -8.533 -8.208 -12.212 1.00 97.31 162 LYS A N 1
ATOM 1295 C CA . LYS A 1 162 ? -7.794 -8.329 -10.947 1.00 97.31 162 LYS A CA 1
ATOM 1296 C C . LYS A 1 162 ? -6.640 -9.329 -11.027 1.00 97.31 162 LYS A C 1
ATOM 1298 O O . LYS A 1 162 ? -6.331 -10.008 -10.044 1.00 97.31 162 LYS A O 1
ATOM 1303 N N . THR A 1 163 ? -5.987 -9.383 -12.184 1.00 98.38 163 THR A N 1
ATOM 1304 C CA . THR A 1 163 ? -4.702 -10.057 -12.376 1.00 98.38 163 THR A CA 1
ATOM 1305 C C . THR A 1 163 ? -3.552 -9.050 -12.433 1.00 98.38 163 THR A C 1
ATOM 1307 O O . THR A 1 163 ? -3.763 -7.846 -12.610 1.00 98.38 163 THR A O 1
ATOM 1310 N N . PHE A 1 164 ? -2.325 -9.529 -12.243 1.00 98.56 164 PHE A N 1
ATOM 1311 C CA . PHE A 1 164 ? -1.125 -8.725 -12.460 1.00 98.56 164 PHE A CA 1
ATOM 1312 C C . PHE A 1 164 ? -0.684 -8.737 -13.921 1.00 98.56 164 PHE A C 1
ATOM 1314 O O . PHE A 1 164 ? -0.725 -9.774 -14.582 1.00 98.56 164 PHE A O 1
ATOM 1321 N N . SER A 1 165 ? -0.154 -7.609 -14.388 1.00 98.06 165 SER A N 1
ATOM 1322 C CA . SER A 1 165 ? 0.609 -7.538 -15.634 1.00 98.06 165 SER A CA 1
ATOM 1323 C C . SER A 1 165 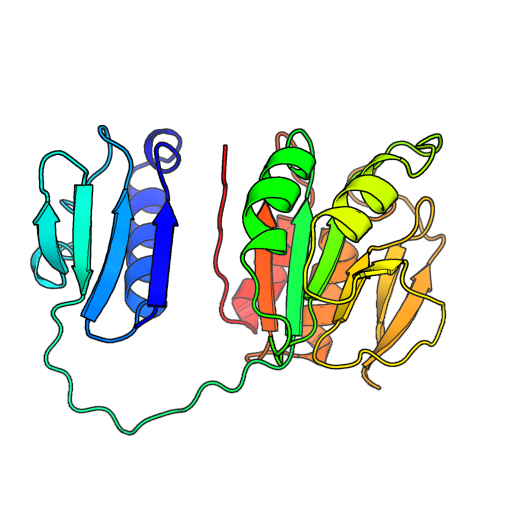? 1.897 -6.744 -15.443 1.00 98.06 165 SER A C 1
ATOM 1325 O O . SER A 1 165 ? 1.989 -5.837 -14.604 1.00 98.06 165 SER A O 1
ATOM 1327 N N . PHE A 1 166 ? 2.929 -7.113 -16.195 1.00 97.44 166 PHE A N 1
ATOM 1328 C CA . PHE A 1 166 ? 4.247 -6.503 -16.142 1.00 97.44 166 PHE A CA 1
ATOM 1329 C C . PHE A 1 166 ? 4.508 -5.676 -17.389 1.00 97.44 166 PHE A C 1
ATOM 1331 O O . PHE A 1 166 ? 4.318 -6.114 -18.522 1.00 97.44 166 PHE A O 1
ATOM 1338 N N . SER A 1 167 ? 5.046 -4.476 -17.182 1.00 95.12 167 SER A N 1
ATOM 1339 C CA . SER A 1 167 ? 5.475 -3.610 -18.278 1.00 95.12 167 SER A CA 1
ATOM 1340 C C . SER A 1 167 ? 6.956 -3.269 -18.184 1.00 95.12 167 SER A C 1
ATOM 1342 O O . SER A 1 167 ? 7.470 -2.876 -17.135 1.00 95.12 167 SER A O 1
ATOM 1344 N N . ILE A 1 168 ? 7.640 -3.366 -19.325 1.00 93.12 168 ILE A N 1
ATOM 1345 C CA . ILE A 1 168 ? 9.011 -2.874 -19.528 1.00 93.12 168 ILE A CA 1
ATOM 1346 C C . ILE A 1 168 ? 9.042 -1.447 -20.091 1.00 93.12 168 ILE A C 1
ATOM 1348 O O . ILE A 1 168 ? 10.073 -1.030 -20.624 1.00 93.12 168 ILE A O 1
ATOM 1352 N N . GLY A 1 169 ? 7.931 -0.712 -19.982 1.00 90.75 169 GLY A N 1
ATOM 1353 C CA . GLY A 1 169 ? 7.827 0.686 -20.391 1.00 90.75 169 GLY A CA 1
ATOM 1354 C C . GLY A 1 169 ? 8.896 1.588 -19.766 1.00 90.75 169 GLY A C 1
ATOM 1355 O O . GLY A 1 169 ? 9.692 1.172 -18.911 1.00 90.75 169 GLY A O 1
ATOM 1356 N N . GLU A 1 170 ? 8.938 2.835 -20.229 1.00 90.75 170 GLU A N 1
ATOM 1357 C CA . GLU A 1 170 ? 9.895 3.820 -19.732 1.00 90.75 170 GLU A CA 1
ATOM 1358 C C . GLU A 1 170 ? 9.794 3.997 -18.217 1.00 90.75 170 GLU A C 1
ATOM 1360 O O . GLU A 1 170 ? 8.721 3.899 -17.624 1.00 90.75 170 GLU A O 1
ATOM 1365 N N . ARG A 1 171 ? 10.935 4.285 -17.584 1.00 88.38 171 ARG A N 1
ATOM 1366 C CA . ARG A 1 171 ? 10.972 4.542 -16.145 1.00 88.38 171 ARG A CA 1
ATOM 1367 C C . ARG A 1 171 ? 10.116 5.763 -15.820 1.00 88.38 171 ARG A C 1
ATOM 1369 O O . ARG A 1 171 ? 10.400 6.861 -16.291 1.00 88.38 171 ARG A O 1
ATOM 1376 N N . VAL A 1 172 ? 9.154 5.593 -14.925 1.00 85.62 172 VAL A N 1
ATOM 1377 C CA . VAL A 1 172 ? 8.347 6.690 -14.384 1.00 85.62 172 VAL A CA 1
ATOM 1378 C C . VAL A 1 172 ? 9.044 7.227 -13.138 1.00 85.62 172 VAL A C 1
ATOM 1380 O O . VAL A 1 172 ? 9.456 6.455 -12.275 1.00 85.62 172 VAL A O 1
ATOM 1383 N N . ASN A 1 173 ? 9.263 8.543 -13.067 1.00 80.81 173 ASN A N 1
ATOM 1384 C CA . ASN A 1 173 ? 10.043 9.180 -11.993 1.00 80.81 173 ASN A CA 1
ATOM 1385 C C . ASN A 1 173 ? 11.415 8.510 -11.765 1.00 80.81 173 ASN A C 1
ATOM 1387 O O . ASN A 1 173 ? 11.839 8.285 -10.628 1.00 80.81 173 ASN A O 1
ATOM 1391 N N . PHE A 1 174 ? 12.094 8.143 -12.859 1.00 83.69 174 PHE A N 1
ATOM 1392 C CA . PHE A 1 174 ? 13.376 7.424 -12.863 1.00 83.69 174 PHE A CA 1
ATOM 1393 C C . PHE A 1 174 ? 13.352 6.032 -12.201 1.00 83.69 174 PHE A C 1
ATOM 1395 O O . PHE A 1 174 ? 14.412 5.435 -12.008 1.00 83.69 174 PHE A O 1
ATOM 1402 N N . SER A 1 175 ? 12.170 5.483 -11.902 1.00 84.06 175 SER A N 1
ATOM 1403 C CA . SER A 1 175 ? 11.992 4.240 -11.144 1.00 84.06 175 SER A CA 1
ATOM 1404 C C . SER A 1 175 ? 11.275 3.165 -11.969 1.00 84.06 175 SER A C 1
ATOM 1406 O O . SER A 1 175 ? 10.394 3.454 -12.779 1.00 84.06 175 SER A O 1
ATOM 1408 N N . ARG A 1 176 ? 11.690 1.906 -11.787 1.00 91.19 176 ARG A N 1
ATOM 1409 C CA . ARG A 1 176 ? 11.017 0.708 -12.310 1.00 91.19 176 ARG A CA 1
ATOM 1410 C C . ARG A 1 176 ? 11.350 -0.486 -11.397 1.00 91.19 176 ARG A C 1
ATOM 1412 O O . ARG A 1 176 ? 12.495 -0.947 -11.447 1.00 91.19 176 ARG A O 1
ATOM 1419 N N . PRO A 1 177 ? 10.411 -0.959 -10.557 1.00 91.88 177 PRO A N 1
ATOM 1420 C CA . PRO A 1 177 ? 8.989 -0.583 -10.502 1.00 91.88 177 PRO A CA 1
ATOM 1421 C C . PRO A 1 177 ? 8.747 0.860 -10.024 1.00 91.88 177 PRO A C 1
ATOM 1423 O O . PRO A 1 177 ? 9.557 1.415 -9.286 1.00 91.88 177 PRO A O 1
ATOM 1426 N N . SER A 1 178 ? 7.637 1.462 -10.467 1.00 91.75 178 SER A N 1
ATOM 1427 C CA . SER A 1 178 ? 7.193 2.808 -10.061 1.00 91.75 178 SER A CA 1
ATOM 1428 C C . SER A 1 178 ? 5.915 2.711 -9.239 1.00 91.75 178 SER A C 1
ATOM 1430 O O . SER A 1 178 ? 5.019 1.929 -9.569 1.00 91.75 178 SER A O 1
ATOM 1432 N N . ILE A 1 179 ? 5.844 3.516 -8.178 1.00 89.38 179 ILE A N 1
ATOM 1433 C CA . ILE A 1 179 ? 4.682 3.583 -7.283 1.00 89.38 179 ILE A CA 1
ATOM 1434 C C . ILE A 1 179 ? 3.484 4.185 -8.019 1.00 89.38 179 ILE A C 1
ATOM 1436 O O . ILE A 1 179 ? 2.373 3.674 -7.884 1.00 89.38 179 ILE A O 1
ATOM 1440 N N . ASP A 1 180 ? 3.709 5.234 -8.817 1.00 85.31 180 ASP A N 1
ATOM 1441 C CA . ASP A 1 180 ? 2.646 5.903 -9.571 1.00 85.31 180 ASP A CA 1
ATOM 1442 C C . ASP A 1 180 ? 1.907 4.934 -10.504 1.00 85.31 180 ASP A C 1
ATOM 1444 O O . ASP A 1 180 ? 0.679 4.941 -10.526 1.00 85.31 180 ASP A O 1
ATOM 1448 N N . VAL A 1 181 ? 2.633 4.051 -11.199 1.00 93.56 181 VAL A N 1
ATOM 1449 C CA . VAL A 1 181 ? 2.039 3.079 -12.137 1.00 93.56 181 VAL A CA 1
ATOM 1450 C C . VAL A 1 181 ? 1.133 2.070 -11.424 1.00 93.56 181 VAL A C 1
ATOM 1452 O O . VAL A 1 181 ? 0.005 1.832 -11.865 1.00 93.56 181 VAL A O 1
ATOM 1455 N N . LEU A 1 182 ? 1.584 1.511 -10.294 1.00 94.81 182 LEU A N 1
ATOM 1456 C CA . LEU A 1 182 ? 0.746 0.612 -9.493 1.00 94.81 182 LEU A CA 1
ATOM 1457 C C . LEU A 1 182 ? -0.490 1.353 -8.973 1.00 94.81 182 LEU A C 1
ATOM 1459 O O . LEU A 1 182 ? -1.599 0.833 -9.028 1.00 94.81 182 LEU A O 1
ATOM 1463 N N . PHE A 1 183 ? -0.306 2.562 -8.444 1.00 88.50 183 PHE A N 1
ATOM 1464 C CA . PHE A 1 183 ? -1.393 3.313 -7.821 1.00 88.50 183 PHE A CA 1
ATOM 1465 C C . PHE A 1 183 ? -2.448 3.728 -8.839 1.00 88.50 183 PHE A C 1
ATOM 1467 O O . PHE A 1 183 ? -3.637 3.638 -8.541 1.00 88.50 183 PHE A O 1
ATOM 1474 N N . GLU A 1 184 ? -2.029 4.164 -10.025 1.00 88.38 184 GLU A N 1
ATOM 1475 C CA . GLU A 1 184 ? -2.934 4.547 -11.103 1.00 88.38 184 GLU A CA 1
ATOM 1476 C C . GLU A 1 184 ? -3.778 3.357 -11.562 1.00 88.38 184 GLU A C 1
ATOM 1478 O O . GLU A 1 184 ? -5.004 3.425 -11.484 1.00 88.38 184 GLU A O 1
ATOM 1483 N N . THR A 1 185 ? -3.144 2.246 -11.935 1.00 95.69 185 THR A N 1
ATOM 1484 C CA . THR A 1 185 ? -3.859 1.054 -12.424 1.00 95.69 185 THR A CA 1
ATOM 1485 C C . THR A 1 185 ? -4.768 0.454 -11.353 1.00 95.69 185 THR A C 1
ATOM 1487 O O . THR A 1 185 ? -5.945 0.208 -11.603 1.00 95.69 185 THR A O 1
ATOM 1490 N N . ALA A 1 186 ? -4.291 0.341 -10.111 1.00 93.00 186 ALA A N 1
ATOM 1491 C CA . ALA A 1 186 ? -5.120 -0.109 -8.999 1.00 93.00 186 ALA A CA 1
ATOM 1492 C C . ALA A 1 186 ? -6.335 0.806 -8.776 1.00 93.00 186 ALA A C 1
ATOM 1494 O O . ALA A 1 186 ? -7.432 0.312 -8.508 1.00 93.00 186 ALA A O 1
ATOM 1495 N N . SER A 1 187 ? -6.159 2.129 -8.882 1.00 85.31 187 SER A N 1
ATOM 1496 C CA . SER A 1 187 ? -7.243 3.099 -8.669 1.00 85.31 187 SER A CA 1
ATOM 1497 C C . SER A 1 187 ? -8.355 2.997 -9.705 1.00 85.31 187 SER A C 1
ATOM 1499 O O . SER A 1 187 ? -9.505 3.289 -9.383 1.00 85.31 187 SER A O 1
ATOM 1501 N N . GLU A 1 188 ? -8.019 2.572 -10.922 1.00 88.88 188 GLU A N 1
ATOM 1502 C CA . GLU A 1 188 ? -8.974 2.356 -12.009 1.00 88.88 188 GLU A CA 1
ATOM 1503 C C . GLU A 1 188 ? -9.742 1.037 -11.853 1.00 88.88 188 GLU A C 1
ATOM 1505 O O . GLU A 1 188 ? -10.858 0.926 -12.348 1.00 88.88 188 GLU A O 1
ATOM 1510 N N . VAL A 1 189 ? -9.171 0.053 -11.149 1.00 93.62 189 VAL A N 1
ATOM 1511 C CA . VAL A 1 189 ? -9.781 -1.272 -10.943 1.00 93.62 189 VAL A CA 1
ATOM 1512 C C . VAL A 1 189 ? -10.625 -1.342 -9.671 1.00 93.62 189 VAL A C 1
ATOM 1514 O O . VAL A 1 189 ? -11.707 -1.925 -9.673 1.00 93.62 189 VAL A O 1
ATOM 1517 N N . TYR A 1 190 ? -10.124 -0.792 -8.566 1.00 85.38 190 TYR A N 1
ATOM 1518 C CA . TYR A 1 190 ? -10.746 -0.938 -7.245 1.00 85.38 190 TYR A CA 1
ATOM 1519 C C . TYR A 1 190 ? -11.528 0.294 -6.786 1.00 85.38 190 TYR A C 1
ATOM 1521 O O . TYR A 1 190 ? -12.263 0.193 -5.803 1.00 85.38 190 TYR A O 1
ATOM 1529 N N . GLU A 1 191 ? -11.374 1.430 -7.470 1.00 84.25 191 GLU A N 1
ATOM 1530 C CA . GLU A 1 191 ? -12.105 2.674 -7.210 1.00 84.25 191 GLU A CA 1
ATOM 1531 C C . GLU A 1 191 ? -12.170 3.025 -5.704 1.00 84.25 191 GLU A C 1
ATOM 1533 O O . GLU A 1 191 ? -11.136 3.127 -5.035 1.00 84.25 191 GLU A O 1
ATOM 1538 N N . ASP A 1 192 ? -13.373 3.168 -5.143 1.00 74.12 192 ASP A N 1
ATOM 1539 C CA . ASP A 1 192 ? -13.632 3.581 -3.757 1.00 74.12 192 ASP A CA 1
ATOM 1540 C C . ASP A 1 192 ? -13.319 2.500 -2.717 1.00 74.12 192 ASP A C 1
ATOM 1542 O O . ASP A 1 192 ? -13.278 2.767 -1.509 1.00 74.12 192 ASP A O 1
ATOM 1546 N N . LYS A 1 193 ? -13.010 1.290 -3.187 1.00 81.12 193 LYS A N 1
ATOM 1547 C CA . LYS A 1 193 ? -12.650 0.119 -2.383 1.00 81.12 193 LYS A CA 1
ATOM 1548 C C . LYS A 1 193 ? -11.142 -0.087 -2.278 1.00 81.12 193 LYS A C 1
ATOM 1550 O O . LYS A 1 193 ? -10.711 -1.077 -1.680 1.00 81.12 193 LYS A O 1
ATOM 1555 N N . LEU A 1 194 ? -10.340 0.826 -2.820 1.00 82.75 194 LEU A N 1
ATOM 1556 C CA . LEU A 1 194 ? -8.887 0.799 -2.702 1.00 82.75 194 LEU A CA 1
ATOM 1557 C C . LEU A 1 194 ? -8.396 1.613 -1.506 1.00 82.75 194 LEU A C 1
ATOM 1559 O O . LEU A 1 194 ? -8.863 2.723 -1.254 1.00 82.75 194 LEU A O 1
ATOM 1563 N N . ILE A 1 195 ? -7.376 1.100 -0.819 1.00 79.62 195 ILE A N 1
ATOM 1564 C CA . ILE A 1 195 ? -6.572 1.887 0.120 1.00 79.62 195 ILE A CA 1
ATOM 1565 C C . ILE A 1 195 ? -5.171 2.063 -0.464 1.00 79.62 195 ILE A C 1
ATOM 1567 O O . ILE A 1 195 ? -4.461 1.087 -0.683 1.00 79.62 195 ILE A O 1
ATOM 1571 N N . GLY A 1 196 ? -4.746 3.310 -0.660 1.00 77.00 196 GLY A N 1
ATOM 1572 C CA . GLY A 1 196 ? -3.358 3.641 -0.991 1.00 77.00 196 GLY A CA 1
ATOM 1573 C C . GLY A 1 196 ? -2.564 4.091 0.234 1.00 77.00 196 GLY A C 1
ATOM 1574 O O . GLY A 1 196 ? -3.030 4.947 0.994 1.00 77.00 196 GLY A O 1
ATOM 1575 N N . VAL A 1 197 ? -1.359 3.543 0.406 1.00 78.06 197 VAL A N 1
ATOM 1576 C CA . VAL A 1 197 ? -0.428 3.844 1.505 1.00 78.06 197 VAL A CA 1
ATOM 1577 C C . VAL A 1 197 ? 0.954 4.167 0.939 1.00 78.06 197 VAL A C 1
ATOM 1579 O O . VAL A 1 197 ? 1.504 3.384 0.183 1.00 78.06 197 VAL A O 1
ATOM 1582 N N . ILE A 1 198 ? 1.572 5.279 1.338 1.00 75.62 198 ILE A N 1
ATOM 1583 C CA . ILE A 1 198 ? 2.995 5.532 1.046 1.00 75.62 198 ILE A CA 1
ATOM 1584 C C . ILE A 1 198 ? 3.797 5.459 2.341 1.00 75.62 198 ILE A C 1
ATOM 1586 O O . ILE A 1 198 ? 3.512 6.217 3.268 1.00 75.62 198 ILE A O 1
ATOM 1590 N N . LEU A 1 199 ? 4.801 4.578 2.379 1.00 71.25 199 LEU A N 1
ATOM 1591 C CA . LEU A 1 199 ? 5.744 4.396 3.482 1.00 71.25 199 LEU A CA 1
ATOM 1592 C C . LEU A 1 199 ? 7.117 4.942 3.078 1.00 71.25 199 LEU A C 1
ATOM 1594 O O . LEU A 1 199 ? 7.759 4.375 2.206 1.00 71.25 199 LEU A O 1
ATOM 1598 N N . THR A 1 200 ? 7.551 6.011 3.752 1.00 64.44 200 THR A N 1
ATOM 1599 C CA . THR A 1 200 ? 8.805 6.762 3.522 1.00 64.44 200 THR A CA 1
ATOM 1600 C C . THR A 1 200 ? 9.076 7.213 2.075 1.00 64.44 200 THR A C 1
ATOM 1602 O O . THR A 1 200 ? 8.794 6.552 1.083 1.00 64.44 200 THR A O 1
ATOM 1605 N N . GLY A 1 201 ? 9.678 8.391 1.926 1.00 52.47 201 GLY A N 1
ATOM 1606 C CA . GLY A 1 201 ? 10.055 8.900 0.610 1.00 52.47 201 GLY A CA 1
ATOM 1607 C C . GLY A 1 201 ? 10.788 10.227 0.703 1.00 52.47 201 GLY A C 1
ATOM 1608 O O . GLY A 1 201 ? 10.316 11.152 1.365 1.00 52.47 201 GLY A O 1
ATOM 1609 N N . ALA A 1 202 ? 11.949 10.293 0.051 1.00 44.25 202 ALA A N 1
ATOM 1610 C CA . ALA A 1 202 ? 12.669 11.533 -0.232 1.00 44.25 202 ALA A CA 1
ATOM 1611 C C . ALA A 1 202 ? 12.284 12.120 -1.609 1.00 44.25 202 ALA A C 1
ATOM 1613 O O . ALA A 1 202 ? 12.573 13.283 -1.875 1.00 44.25 202 ALA A O 1
ATOM 1614 N N . ASN A 1 203 ? 11.610 11.331 -2.461 1.00 51.47 203 ASN A N 1
ATOM 1615 C CA . ASN A 1 203 ? 11.386 11.625 -3.879 1.00 51.47 203 ASN A CA 1
ATOM 1616 C C . ASN A 1 203 ? 9.892 11.817 -4.204 1.00 51.47 203 ASN A C 1
ATOM 1618 O O . ASN A 1 203 ? 9.024 11.567 -3.371 1.00 51.47 203 ASN A O 1
ATOM 1622 N N . SER A 1 204 ? 9.606 12.261 -5.430 1.00 55.59 204 SER A N 1
ATOM 1623 C CA . SER A 1 204 ? 8.262 12.611 -5.916 1.00 55.59 204 SER A CA 1
ATOM 1624 C C . SER A 1 204 ? 7.417 11.430 -6.422 1.00 55.59 204 SER A C 1
ATOM 1626 O O . SER A 1 204 ? 6.244 11.638 -6.722 1.00 55.59 204 SER A O 1
ATOM 1628 N N . ASP A 1 205 ? 7.984 10.221 -6.537 1.00 53.31 205 ASP A N 1
ATOM 1629 C CA . ASP A 1 205 ? 7.246 9.043 -7.024 1.00 53.31 205 ASP A CA 1
ATOM 1630 C C . ASP A 1 205 ? 6.177 8.594 -6.018 1.00 53.31 205 ASP A C 1
ATOM 1632 O O . ASP A 1 205 ? 6.412 8.565 -4.807 1.00 53.31 205 ASP A O 1
ATOM 1636 N N . GLY A 1 206 ? 4.989 8.277 -6.526 1.00 52.78 206 GLY A N 1
ATOM 1637 C CA . GLY A 1 206 ? 3.774 8.022 -5.758 1.00 52.78 206 GLY A CA 1
ATOM 1638 C C . GLY A 1 206 ? 2.872 9.251 -5.600 1.00 52.78 206 GLY A C 1
ATOM 1639 O O . GLY A 1 206 ? 1.715 9.108 -5.206 1.00 52.78 206 GLY A O 1
ATOM 1640 N N . ALA A 1 207 ? 3.342 10.465 -5.912 1.00 60.34 207 ALA A N 1
ATOM 1641 C CA . ALA A 1 207 ? 2.538 11.681 -5.774 1.00 60.34 207 ALA A CA 1
ATOM 1642 C C . ALA A 1 207 ? 1.448 11.821 -6.856 1.00 60.34 207 ALA A C 1
ATOM 1644 O O . ALA A 1 207 ? 0.343 12.281 -6.547 1.00 60.34 207 ALA A O 1
ATOM 1645 N N . GLN A 1 208 ? 1.729 11.437 -8.108 1.00 59.22 208 GLN A N 1
ATOM 1646 C CA . GLN A 1 208 ? 0.751 11.511 -9.207 1.00 59.22 208 GLN A CA 1
ATOM 1647 C C . GLN A 1 208 ? -0.304 10.408 -9.064 1.00 59.22 208 GLN A C 1
ATOM 1649 O O . GLN A 1 208 ? -1.502 10.687 -9.144 1.00 59.22 208 GLN A O 1
ATOM 1654 N N . GLY A 1 209 ? 0.124 9.189 -8.740 1.00 49.16 209 GLY A N 1
ATOM 1655 C CA . GLY A 1 209 ? -0.736 8.055 -8.423 1.00 49.16 209 GLY A CA 1
ATOM 1656 C C . GLY A 1 209 ? -1.625 8.353 -7.218 1.00 49.16 209 GLY A C 1
ATOM 1657 O O . GLY A 1 209 ? -2.833 8.138 -7.275 1.00 49.16 209 GLY A O 1
ATOM 1658 N N . LEU A 1 210 ? -1.088 8.983 -6.163 1.00 58.44 210 LEU A N 1
ATOM 1659 C CA . LEU A 1 210 ? -1.903 9.487 -5.047 1.00 58.44 210 LEU A CA 1
ATOM 1660 C C . LEU A 1 210 ? -2.938 10.530 -5.481 1.00 58.44 210 LEU A C 1
ATOM 1662 O O . LEU A 1 210 ? -4.060 10.540 -4.972 1.00 58.44 210 LEU A O 1
ATOM 1666 N N . LYS A 1 211 ? -2.590 11.429 -6.406 1.00 54.16 211 LYS A N 1
ATOM 1667 C CA . LYS A 1 211 ? -3.535 12.427 -6.928 1.00 54.16 211 LYS A CA 1
ATOM 1668 C C . LYS A 1 211 ? -4.667 11.769 -7.721 1.00 54.16 211 LYS A C 1
ATOM 1670 O O . LYS A 1 211 ? -5.795 12.258 -7.651 1.00 54.16 211 LYS A O 1
ATOM 1675 N N . LYS A 1 212 ? -4.384 10.676 -8.437 1.00 55.06 212 LYS A N 1
ATOM 1676 C CA . LYS A 1 212 ? -5.389 9.864 -9.137 1.00 55.06 212 LYS A CA 1
ATOM 1677 C C . LYS A 1 212 ? -6.287 9.124 -8.136 1.00 55.06 212 LYS A C 1
ATOM 1679 O O . LYS A 1 212 ? -7.502 9.286 -8.209 1.00 55.06 212 LYS A O 1
ATOM 1684 N N . LEU A 1 213 ? -5.702 8.490 -7.111 1.00 54.72 213 LEU A N 1
ATOM 1685 C CA . LEU A 1 213 ? -6.429 7.869 -5.991 1.00 54.72 213 LEU A CA 1
ATOM 1686 C C . LEU A 1 213 ? -7.383 8.845 -5.295 1.00 54.72 213 LEU A C 1
ATOM 1688 O O . LEU A 1 213 ? -8.493 8.474 -4.943 1.00 54.72 213 LEU A O 1
ATOM 1692 N N . LYS A 1 214 ? -7.001 10.116 -5.134 1.00 45.53 214 LYS A N 1
ATOM 1693 C CA . LYS A 1 214 ? -7.837 11.139 -4.480 1.00 45.53 214 LYS A CA 1
ATOM 1694 C C . LYS A 1 214 ? -9.180 11.396 -5.185 1.00 45.53 214 LYS A C 1
ATOM 1696 O O . LYS A 1 214 ? -10.077 11.966 -4.570 1.00 45.53 214 LYS A O 1
ATOM 1701 N N . LYS A 1 215 ? -9.323 11.029 -6.465 1.00 42.09 215 LYS A N 1
ATOM 1702 C CA . LYS A 1 215 ? -10.585 11.178 -7.208 1.00 42.09 215 LYS A CA 1
ATOM 1703 C C . LYS A 1 215 ? -11.539 9.999 -7.028 1.00 42.09 215 LYS A C 1
ATOM 1705 O O . LYS A 1 215 ? -12.730 10.190 -7.244 1.00 42.09 215 LYS A O 1
ATOM 1710 N N . THR A 1 216 ? -11.033 8.823 -6.664 1.00 37.69 216 THR A N 1
ATOM 1711 C CA . THR A 1 216 ? -11.797 7.570 -6.706 1.00 37.69 216 THR A CA 1
ATOM 1712 C C . THR A 1 216 ? -11.767 6.775 -5.404 1.00 37.69 216 THR A C 1
ATOM 1714 O O . THR A 1 216 ? -12.700 6.026 -5.188 1.00 37.69 216 THR A O 1
ATOM 1717 N N . ALA A 1 217 ? -10.783 6.964 -4.516 1.00 37.69 217 ALA A N 1
ATOM 1718 C CA . ALA A 1 217 ? -10.465 6.071 -3.397 1.00 37.69 217 ALA A CA 1
ATOM 1719 C C . ALA A 1 217 ? -10.327 6.777 -2.030 1.00 37.69 217 ALA A C 1
ATOM 1721 O O . ALA A 1 217 ? -9.990 7.962 -1.937 1.00 37.69 217 ALA A O 1
ATOM 1722 N N . VAL A 1 218 ? -10.506 6.022 -0.937 1.00 38.91 218 VAL A N 1
ATOM 1723 C CA . VAL A 1 218 ? -10.203 6.488 0.430 1.00 38.91 218 VAL A CA 1
ATOM 1724 C C . VAL A 1 218 ? -8.702 6.336 0.695 1.00 38.91 218 VAL A C 1
ATOM 1726 O O . VAL A 1 218 ? -8.190 5.229 0.863 1.00 38.91 218 VAL A O 1
ATOM 1729 N N . TRP A 1 219 ? -7.969 7.448 0.779 1.00 45.06 219 TRP A N 1
ATOM 1730 C CA . TRP A 1 219 ? -6.520 7.416 1.011 1.00 45.06 219 TRP A CA 1
ATOM 1731 C C . TRP A 1 219 ? -6.156 7.466 2.502 1.00 45.06 219 TRP A C 1
ATOM 1733 O O . TRP A 1 219 ? -6.797 8.158 3.297 1.00 45.06 219 TRP A O 1
ATOM 1743 N N . ARG A 1 220 ? -5.078 6.773 2.898 1.00 42.31 220 ARG A N 1
ATOM 1744 C CA . ARG A 1 220 ? -4.474 6.907 4.235 1.00 42.31 220 ARG A CA 1
ATOM 1745 C C . ARG A 1 220 ? -2.956 7.014 4.110 1.00 42.31 220 ARG A C 1
ATOM 1747 O O . ARG A 1 220 ? -2.254 6.021 3.950 1.00 42.31 220 ARG A O 1
ATOM 1754 N N . LEU A 1 221 ? -2.442 8.240 4.190 1.00 37.50 221 LEU A N 1
ATOM 1755 C CA . LEU A 1 221 ? -1.003 8.497 4.182 1.00 37.50 221 LEU A CA 1
ATOM 1756 C C . LEU A 1 221 ? -0.399 8.135 5.549 1.00 37.50 221 LEU A C 1
ATOM 1758 O O . LEU A 1 221 ? -0.631 8.839 6.531 1.00 37.50 221 LEU A O 1
ATOM 1762 N N . PHE A 1 222 ? 0.403 7.072 5.599 1.00 37.97 222 PHE A N 1
ATOM 1763 C CA . PHE A 1 222 ? 1.220 6.708 6.759 1.00 37.97 222 PHE A CA 1
ATOM 1764 C C . PHE A 1 222 ? 2.695 6.940 6.440 1.00 37.97 222 PHE A C 1
ATOM 1766 O O . PHE A 1 222 ? 3.438 6.013 6.138 1.00 37.97 222 PHE A O 1
ATOM 1773 N N . LYS A 1 223 ? 3.159 8.187 6.524 1.00 34.12 223 LYS A N 1
ATOM 1774 C CA . LYS A 1 223 ? 4.602 8.438 6.506 1.00 34.12 223 LYS A CA 1
ATOM 1775 C C . LYS A 1 223 ? 5.157 7.986 7.859 1.00 34.12 223 LYS A C 1
ATOM 1777 O O . LYS A 1 223 ? 5.006 8.703 8.831 1.00 34.12 223 LYS A O 1
ATOM 1782 N N . ILE A 1 224 ? 5.732 6.791 7.944 1.00 32.69 224 ILE A N 1
ATOM 1783 C CA . ILE A 1 224 ? 6.480 6.342 9.126 1.00 32.69 224 ILE A CA 1
ATOM 1784 C C . ILE A 1 224 ? 7.940 6.682 8.857 1.00 32.69 224 ILE A C 1
ATOM 1786 O O . ILE A 1 224 ? 8.560 5.995 8.057 1.00 32.69 224 ILE A O 1
ATOM 1790 N N . LEU A 1 225 ? 8.435 7.786 9.423 1.00 31.55 225 LEU A N 1
ATOM 1791 C CA . LEU A 1 225 ? 9.871 8.085 9.474 1.00 31.55 225 LEU A CA 1
ATOM 1792 C C . LEU A 1 225 ? 10.502 7.361 10.664 1.00 31.55 225 LEU A C 1
ATOM 1794 O O . LEU A 1 225 ? 9.876 7.399 11.749 1.00 31.55 225 LEU A O 1
#